Protein AF-A0AAW8TZN3-F1 (afdb_monomer)

Foldseek 3Di:
DPQVLLVLLVVVDPNVVSVVVCVQFLLNVLLSVQLCCLVFQQQDDHPLQQLLLLLLQLVVCVVVPVVDPPDDPVPDPADAQVRSLVSQCVAFLRVLHDCVNQPPPNFVVSCVVDVVPDPDGQWDADPVRRGIHGDQVNQWGDDPPDTHGCSVSSNVSSVVSSVSVVVLLVVVLVVLVVCLVCCVPCVPVLLVVLLVCLALRHNLVSNLLSLQLLVQLLQQPPWDWDDDPPDDIDIDGKGKDADDPDNDDDFDFGIAIPPVRATEGEHADLALVVLVVHCVVVVLAAYEYEYSDPDDQVVSLVSSLVNCVVVDPDPVVSVSSSVSHPYYHYSVNSSVSSVVSVVVVCSSVSSVSSSVSSCVSRVND

Mean predicted aligned error: 7.06 Å

Nearest PDB structures (foldseek):
  1e7m-assembly1_A  TM=4.241E-01  e=2.214E+00  Leuconostoc mesenteroides
  2dpg-assembly1_A-2  TM=4.340E-01  e=5.193E+00  Leuconostoc mesenteroides
  7xhl-assembly2_F  TM=4.603E-01  e=9.969E+00  Zymomonas mobilis
  1e77-assembly1_A  TM=4.168E-01  e=7.378E+00  Leuconostoc mesenteroides

pLDDT: mean 89.67, std 11.08, range [37.59, 98.5]

Radius of gyration: 23.94 Å; Cα contacts (8 Å, |Δi|>4): 476; chains: 1; bounding box: 73×54×66 Å

Organism: NCBI:txid218144

Structure (mmCIF, N/CA/C/O backbone):
data_AF-A0AAW8TZN3-F1
#
_entry.id   AF-A0AAW8TZN3-F1
#
loop_
_atom_site.group_PDB
_atom_site.id
_atom_site.type_symbol
_atom_site.label_atom_id
_atom_site.label_alt_id
_atom_site.label_comp_id
_atom_site.label_asym_id
_atom_site.label_entity_id
_atom_site.label_seq_id
_atom_site.pdbx_PDB_ins_code
_atom_site.Cartn_x
_atom_site.Cartn_y
_atom_site.Cartn_z
_atom_site.occupancy
_atom_site.B_iso_or_equiv
_atom_site.auth_seq_id
_atom_site.auth_comp_id
_atom_site.auth_asym_id
_atom_site.auth_atom_id
_atom_site.pdbx_PDB_model_num
ATOM 1 N N . MET A 1 1 ? 20.720 -5.223 5.262 1.00 40.38 1 MET A N 1
ATOM 2 C CA . MET A 1 1 ? 20.534 -6.154 4.131 1.00 40.38 1 MET A CA 1
ATOM 3 C C . MET A 1 1 ? 21.105 -5.484 2.896 1.00 40.38 1 MET A C 1
ATOM 5 O O . MET A 1 1 ? 20.831 -4.296 2.726 1.00 40.38 1 MET A O 1
ATOM 9 N N . LYS A 1 2 ? 21.928 -6.183 2.100 1.00 51.91 2 LYS A N 1
ATOM 10 C CA . LYS A 1 2 ? 22.309 -5.697 0.765 1.00 51.91 2 LYS A CA 1
ATOM 11 C C . LYS A 1 2 ? 21.029 -5.408 -0.033 1.00 51.91 2 LYS A C 1
ATOM 13 O O . LYS A 1 2 ? 19.952 -5.932 0.265 1.00 51.91 2 LYS A O 1
ATOM 18 N N . ASN A 1 3 ? 21.116 -4.476 -0.973 1.00 75.62 3 ASN A N 1
ATOM 19 C CA . ASN A 1 3 ? 20.016 -4.240 -1.894 1.00 75.62 3 ASN A CA 1
ATOM 20 C C . ASN A 1 3 ? 19.850 -5.509 -2.738 1.00 75.62 3 ASN A C 1
ATOM 22 O O . ASN A 1 3 ? 20.764 -5.825 -3.488 1.00 75.62 3 ASN A O 1
ATOM 26 N N . PHE A 1 4 ? 18.722 -6.217 -2.623 1.00 86.56 4 PHE A N 1
ATOM 27 C CA . PHE A 1 4 ? 18.514 -7.492 -3.322 1.00 86.56 4 PHE A CA 1
ATOM 28 C C . PHE A 1 4 ? 18.639 -7.357 -4.849 1.00 86.56 4 PHE A C 1
ATOM 30 O O . PHE A 1 4 ? 18.906 -8.334 -5.530 1.00 86.56 4 PHE A O 1
ATOM 37 N N . ILE A 1 5 ? 18.469 -6.144 -5.389 1.00 89.38 5 ILE A N 1
ATOM 38 C CA . ILE A 1 5 ? 18.722 -5.851 -6.803 1.00 89.38 5 ILE A CA 1
ATOM 39 C C . ILE A 1 5 ? 20.208 -5.972 -7.140 1.00 89.38 5 ILE A C 1
ATOM 41 O O . ILE A 1 5 ? 20.544 -6.472 -8.204 1.00 89.38 5 ILE A O 1
ATOM 45 N N . ILE A 1 6 ? 21.093 -5.510 -6.254 1.00 88.25 6 ILE A N 1
ATOM 46 C CA . ILE A 1 6 ? 22.539 -5.672 -6.435 1.00 88.25 6 ILE A CA 1
ATOM 47 C C . ILE A 1 6 ? 22.912 -7.145 -6.307 1.00 88.25 6 ILE A C 1
ATOM 49 O O . ILE A 1 6 ? 23.685 -7.611 -7.124 1.00 88.25 6 ILE A O 1
ATOM 53 N N . ASP A 1 7 ? 22.310 -7.878 -5.365 1.00 90.56 7 ASP A N 1
ATOM 54 C CA . ASP A 1 7 ? 22.539 -9.324 -5.251 1.00 90.56 7 ASP A CA 1
ATOM 55 C C . ASP A 1 7 ? 22.132 -10.053 -6.548 1.00 90.56 7 ASP A C 1
ATOM 57 O O . ASP A 1 7 ? 22.922 -10.821 -7.077 1.00 90.56 7 ASP A O 1
ATOM 61 N N . ILE A 1 8 ? 20.965 -9.726 -7.127 1.00 94.44 8 ILE A N 1
ATOM 62 C CA . ILE A 1 8 ? 20.556 -10.253 -8.442 1.00 94.44 8 ILE A CA 1
ATOM 63 C C . ILE A 1 8 ? 21.577 -9.865 -9.519 1.00 94.44 8 ILE A C 1
ATOM 65 O O . ILE A 1 8 ? 21.994 -10.702 -10.304 1.00 94.44 8 ILE A O 1
ATOM 69 N N . LEU A 1 9 ? 22.019 -8.608 -9.587 1.00 94.31 9 LEU A N 1
ATOM 70 C CA . LEU A 1 9 ? 22.996 -8.205 -10.605 1.00 94.31 9 LEU A CA 1
ATOM 71 C C . LEU A 1 9 ? 24.355 -8.906 -10.442 1.00 94.31 9 LEU A C 1
ATOM 73 O O . LEU A 1 9 ? 24.962 -9.248 -11.454 1.00 94.31 9 LEU A O 1
ATOM 77 N N . ASP A 1 10 ? 24.803 -9.131 -9.207 1.00 92.69 10 ASP A N 1
ATOM 78 C CA . ASP A 1 10 ? 26.034 -9.857 -8.875 1.00 92.69 10 ASP A CA 1
ATOM 79 C C . ASP A 1 10 ? 25.931 -11.358 -9.243 1.00 92.69 10 ASP A C 1
ATOM 81 O O . ASP A 1 10 ? 26.953 -11.995 -9.500 1.00 92.69 10 ASP A O 1
ATOM 85 N N . ASP A 1 11 ? 24.718 -11.924 -9.325 1.00 94.19 11 ASP A N 1
ATOM 86 C CA . ASP A 1 11 ? 24.485 -13.300 -9.798 1.00 94.19 11 ASP A CA 1
ATOM 87 C C . ASP A 1 11 ? 24.614 -13.427 -11.331 1.00 94.19 11 ASP A C 1
ATOM 89 O O . ASP A 1 11 ? 24.957 -14.495 -11.847 1.00 94.19 11 ASP A O 1
ATOM 93 N N . HIS A 1 12 ? 24.369 -12.340 -12.075 1.00 93.75 12 HIS A N 1
ATOM 94 C CA . HIS A 1 12 ? 24.442 -12.314 -13.546 1.00 93.75 12 HIS A CA 1
ATOM 95 C C . HIS A 1 12 ? 25.758 -11.745 -14.088 1.00 93.75 12 HIS A C 1
ATOM 97 O O . HIS A 1 12 ? 26.147 -12.052 -15.218 1.00 93.75 12 HIS A O 1
ATOM 103 N N . PHE A 1 13 ? 26.448 -10.908 -13.314 1.00 93.44 13 PHE A N 1
ATOM 104 C CA . PHE A 1 13 ? 27.626 -10.169 -13.758 1.00 93.44 13 PHE A CA 1
ATOM 105 C C . PHE A 1 13 ? 28.720 -10.126 -12.691 1.00 93.44 13 PHE A C 1
ATOM 107 O O . PHE A 1 13 ? 28.470 -10.265 -11.500 1.00 93.44 13 PHE A O 1
ATOM 114 N N . THR A 1 14 ? 29.959 -9.853 -13.107 1.00 92.38 14 THR A N 1
ATOM 115 C CA . THR A 1 14 ? 31.010 -9.484 -12.149 1.00 92.38 14 THR A CA 1
ATOM 116 C C . THR A 1 14 ? 30.654 -8.171 -11.451 1.00 92.38 14 THR A C 1
ATOM 118 O O . THR A 1 14 ? 29.986 -7.323 -12.041 1.00 92.38 14 THR A O 1
ATOM 121 N N . GLU A 1 15 ? 31.146 -7.962 -10.227 1.00 90.00 15 GLU A N 1
ATOM 122 C CA . GLU A 1 15 ? 30.803 -6.794 -9.395 1.00 90.00 15 GLU A CA 1
ATOM 123 C C . GLU A 1 15 ? 30.967 -5.446 -10.136 1.00 90.00 15 GLU A C 1
ATOM 125 O O . GLU A 1 15 ? 30.139 -4.541 -10.006 1.00 90.00 15 GLU A O 1
ATOM 130 N N . ASP A 1 16 ? 32.010 -5.305 -10.960 1.00 90.50 16 ASP A N 1
ATOM 131 C CA . ASP A 1 16 ? 32.245 -4.086 -11.742 1.00 90.50 16 ASP A CA 1
ATOM 132 C C . ASP A 1 16 ? 31.227 -3.901 -12.876 1.00 90.50 16 ASP A C 1
ATOM 134 O O . ASP A 1 16 ? 30.753 -2.786 -13.103 1.00 90.50 16 ASP A O 1
ATOM 138 N N . ILE A 1 17 ? 30.853 -4.980 -13.570 1.00 91.81 17 ILE A N 1
ATOM 139 C CA . ILE A 1 17 ? 29.843 -4.936 -14.635 1.00 91.81 17 ILE A CA 1
ATOM 140 C C . ILE A 1 17 ? 28.454 -4.719 -14.028 1.00 91.81 17 ILE A C 1
ATOM 142 O O . ILE A 1 17 ? 27.704 -3.884 -14.528 1.00 91.81 17 ILE A O 1
ATOM 146 N N . ALA A 1 18 ? 28.129 -5.385 -12.917 1.00 93.38 18 ALA A N 1
ATOM 147 C CA . ALA A 1 18 ? 26.882 -5.201 -12.176 1.00 93.38 18 ALA A CA 1
ATOM 148 C C . ALA A 1 18 ? 26.666 -3.726 -11.797 1.00 93.38 18 ALA A C 1
ATOM 150 O O . ALA A 1 18 ? 25.598 -3.157 -12.050 1.00 93.38 18 ALA A O 1
ATOM 151 N N . LYS A 1 19 ? 27.710 -3.067 -11.267 1.00 92.19 19 LYS A N 1
ATOM 152 C CA . LYS A 1 19 ? 27.690 -1.625 -10.974 1.00 92.19 19 LYS A CA 1
ATOM 153 C C . LYS A 1 19 ? 27.426 -0.794 -12.225 1.00 92.19 19 LYS A C 1
ATOM 155 O O . LYS A 1 19 ? 26.551 0.068 -12.180 1.00 92.19 19 LYS A O 1
ATOM 160 N N . GLN A 1 20 ? 28.134 -1.058 -13.325 1.00 93.75 20 GLN A N 1
ATOM 161 C CA . GLN A 1 20 ? 27.956 -0.316 -14.577 1.00 93.75 20 GLN A CA 1
ATOM 162 C C . GLN A 1 20 ? 26.536 -0.475 -15.137 1.00 93.75 20 GLN A C 1
ATOM 164 O O . GLN A 1 20 ? 25.883 0.527 -15.434 1.00 93.75 20 GLN A O 1
ATOM 169 N N . VAL A 1 21 ? 26.020 -1.707 -15.197 1.00 94.62 21 VAL A N 1
ATOM 170 C CA . VAL A 1 21 ? 24.650 -2.017 -15.636 1.00 94.62 21 VAL A CA 1
ATOM 171 C C . VAL A 1 21 ? 23.624 -1.253 -14.800 1.00 94.62 21 VAL A C 1
ATOM 173 O O . VAL A 1 21 ? 22.734 -0.603 -15.352 1.00 94.62 21 VAL A O 1
ATOM 176 N N . TYR A 1 22 ? 23.766 -1.261 -13.471 1.00 95.06 22 TYR A N 1
ATOM 177 C CA . TYR A 1 22 ? 22.875 -0.513 -12.585 1.00 95.06 22 TYR A CA 1
ATOM 178 C C . TYR A 1 22 ? 22.938 1.003 -12.832 1.00 95.06 22 TYR A C 1
ATOM 180 O O . TYR A 1 22 ? 21.902 1.664 -12.959 1.00 95.06 22 TYR A O 1
ATOM 188 N N . THR A 1 23 ? 24.144 1.574 -12.918 1.00 93.38 23 THR A N 1
ATOM 189 C CA . THR A 1 23 ? 24.322 3.024 -13.094 1.00 93.38 23 THR A CA 1
ATOM 190 C C . THR A 1 23 ? 23.840 3.525 -14.450 1.00 93.38 23 THR A C 1
ATOM 192 O O . THR A 1 23 ? 23.312 4.634 -14.526 1.00 93.38 23 THR A O 1
ATOM 195 N N . SER A 1 24 ? 23.959 2.703 -15.493 1.00 93.88 24 SER A N 1
ATOM 196 C CA . SER A 1 24 ? 23.525 3.037 -16.851 1.00 93.88 24 SER A CA 1
ATOM 197 C C . SER A 1 24 ? 22.024 2.805 -17.075 1.00 93.88 24 SER A C 1
ATOM 199 O O . SER A 1 24 ? 21.464 3.314 -18.042 1.00 93.88 24 SER A O 1
ATOM 201 N N . SER A 1 25 ? 21.336 2.076 -16.183 1.00 95.94 25 SER A N 1
ATOM 202 C CA . SER A 1 25 ? 19.906 1.779 -16.321 1.00 95.94 25 SER A CA 1
ATOM 203 C C . SER A 1 25 ? 19.003 2.662 -15.463 1.00 95.94 25 SER A C 1
ATOM 205 O O . SER A 1 25 ? 18.839 2.443 -14.257 1.00 95.94 25 SER A O 1
ATOM 207 N N . TYR A 1 26 ? 18.273 3.584 -16.093 1.00 96.75 26 TYR A N 1
ATOM 208 C CA . TYR A 1 26 ? 17.197 4.301 -15.398 1.00 96.75 26 TYR A CA 1
ATOM 209 C C . TYR A 1 26 ? 16.017 3.392 -15.034 1.00 96.75 26 TYR A C 1
ATOM 211 O O . TYR A 1 26 ? 15.334 3.649 -14.042 1.00 96.75 26 TYR A O 1
ATOM 219 N N . LEU A 1 27 ? 15.786 2.304 -15.780 1.00 97.38 27 LEU A N 1
ATOM 220 C CA . LEU A 1 27 ? 14.732 1.342 -15.458 1.00 97.38 27 LEU A CA 1
ATOM 221 C C . LEU A 1 27 ? 15.067 0.539 -14.194 1.00 97.38 27 LEU A C 1
ATOM 223 O O . LEU A 1 27 ? 14.219 0.455 -13.307 1.00 97.38 27 LEU A O 1
ATOM 227 N N . LEU A 1 28 ? 16.299 0.034 -14.040 1.00 96.56 28 LEU A N 1
ATOM 228 C CA . LEU A 1 28 ? 16.717 -0.648 -12.803 1.00 96.56 28 LEU A CA 1
ATOM 229 C C . LEU A 1 28 ? 16.709 0.307 -11.605 1.00 96.56 28 LEU A C 1
ATOM 231 O O . LEU A 1 28 ? 16.228 -0.056 -10.534 1.00 96.56 28 LEU A O 1
ATOM 235 N N . GLN A 1 29 ? 17.148 1.555 -11.786 1.00 95.50 29 GLN A N 1
ATOM 236 C CA . GLN A 1 29 ? 17.058 2.573 -10.733 1.00 95.50 29 GLN A CA 1
ATOM 237 C C . GLN A 1 29 ? 15.603 2.923 -10.380 1.00 95.50 29 GLN A C 1
ATOM 239 O O . GLN A 1 29 ? 15.296 3.232 -9.224 1.00 95.50 29 GLN A O 1
ATOM 244 N N . TYR A 1 30 ? 14.686 2.890 -11.352 1.00 95.62 30 TYR A N 1
ATOM 245 C CA . TYR A 1 30 ? 13.256 3.041 -11.091 1.00 95.62 30 TYR A CA 1
ATOM 246 C C . TYR A 1 30 ? 12.722 1.862 -10.279 1.00 95.62 30 TYR A C 1
ATOM 248 O O . TYR A 1 30 ? 12.076 2.089 -9.254 1.00 95.62 30 TYR A O 1
ATOM 256 N N . LEU A 1 31 ? 13.033 0.624 -10.682 1.00 94.81 31 LEU A N 1
ATOM 257 C CA . LEU A 1 31 ? 12.654 -0.579 -9.942 1.00 94.81 31 LEU A CA 1
ATOM 258 C C . LEU A 1 31 ? 13.196 -0.531 -8.507 1.00 94.81 31 LEU A C 1
ATOM 260 O O . LEU A 1 31 ? 12.411 -0.716 -7.583 1.00 94.81 31 LEU A O 1
ATOM 264 N N . ASP A 1 32 ? 14.454 -0.131 -8.289 1.00 92.25 32 ASP A N 1
ATOM 265 C CA . ASP A 1 32 ? 15.013 0.097 -6.945 1.00 92.25 32 ASP A CA 1
ATOM 266 C C . ASP A 1 32 ? 14.170 1.077 -6.121 1.00 92.25 32 ASP A C 1
ATOM 268 O O . ASP A 1 32 ? 13.777 0.787 -4.991 1.00 92.25 32 ASP A O 1
ATOM 272 N N . LYS A 1 33 ? 13.794 2.229 -6.692 1.00 89.75 33 LYS A N 1
ATOM 273 C CA . LYS A 1 33 ? 12.898 3.188 -6.017 1.00 89.75 33 LYS A CA 1
ATOM 274 C C . LYS A 1 33 ? 11.531 2.580 -5.689 1.00 89.75 33 LYS A C 1
ATOM 276 O O . LYS A 1 33 ? 10.948 2.949 -4.665 1.00 89.75 33 LYS A O 1
ATOM 281 N N . LYS A 1 34 ? 11.014 1.682 -6.529 1.00 89.19 34 LYS A N 1
ATOM 282 C CA . LYS A 1 34 ? 9.707 1.025 -6.369 1.00 89.19 34 LYS A CA 1
ATOM 283 C C . LYS A 1 34 ? 9.726 -0.135 -5.368 1.00 89.19 34 LYS A C 1
ATOM 285 O O . LYS A 1 34 ? 8.705 -0.380 -4.721 1.00 89.19 34 LYS A O 1
ATOM 290 N N . THR A 1 35 ? 10.867 -0.796 -5.185 1.00 87.94 35 THR A N 1
ATOM 291 C CA . THR A 1 35 ? 11.021 -1.985 -4.332 1.00 87.94 35 THR A CA 1
ATOM 292 C C . THR A 1 35 ? 11.575 -1.676 -2.939 1.00 87.94 35 THR A C 1
ATOM 294 O O . THR A 1 35 ? 11.643 -2.568 -2.093 1.00 87.94 35 THR A O 1
ATOM 297 N N . LYS A 1 36 ? 11.859 -0.401 -2.617 1.00 80.19 36 LYS A N 1
ATOM 298 C CA . LYS A 1 36 ? 12.358 0.025 -1.286 1.00 80.19 36 LYS A CA 1
ATOM 299 C C . LYS A 1 36 ? 11.521 -0.449 -0.097 1.00 80.19 36 LYS A C 1
ATOM 301 O O . LYS A 1 36 ? 12.029 -0.472 1.019 1.00 80.19 36 LYS A O 1
ATOM 306 N N . SER A 1 37 ? 10.259 -0.818 -0.310 1.00 69.69 37 SER A N 1
ATOM 307 C CA . SER A 1 37 ? 9.391 -1.386 0.728 1.00 69.69 37 SER A CA 1
ATOM 308 C C . SER A 1 37 ? 9.795 -2.778 1.225 1.00 69.69 37 SER A C 1
ATOM 310 O O . SER A 1 37 ? 9.199 -3.237 2.194 1.00 69.69 37 SER A O 1
ATOM 312 N N . VAL A 1 38 ? 10.772 -3.444 0.601 1.00 66.75 38 VAL A N 1
ATOM 313 C CA . VAL A 1 38 ? 11.366 -4.694 1.116 1.00 66.75 38 VAL A CA 1
ATOM 314 C C . VAL A 1 38 ? 12.252 -4.425 2.329 1.00 66.75 38 VAL A C 1
ATOM 316 O O . VAL A 1 38 ? 12.123 -5.093 3.345 1.00 66.75 38 VAL A O 1
ATOM 319 N N . ASN A 1 39 ? 13.135 -3.428 2.221 1.00 55.06 39 ASN A N 1
ATOM 320 C CA . ASN A 1 39 ? 14.196 -3.163 3.199 1.00 55.06 39 ASN A CA 1
ATOM 321 C C . ASN A 1 39 ? 13.894 -1.986 4.135 1.00 55.06 39 ASN A C 1
ATOM 323 O O . ASN A 1 39 ? 14.649 -1.722 5.071 1.00 55.06 39 ASN A O 1
ATOM 327 N N . ARG A 1 40 ? 12.836 -1.219 3.862 1.00 51.94 40 ARG A N 1
ATOM 328 C CA . ARG A 1 40 ? 12.392 -0.147 4.753 1.00 51.94 40 ARG A CA 1
ATOM 329 C C . ARG A 1 40 ? 11.506 -0.717 5.845 1.00 51.94 40 ARG A C 1
ATOM 331 O O . ARG A 1 40 ? 10.804 -1.702 5.630 1.00 51.94 40 ARG A O 1
ATOM 338 N N . SER A 1 41 ? 11.483 -0.009 6.977 1.00 42.94 41 SER A N 1
ATOM 339 C CA . SER A 1 41 ? 10.344 -0.062 7.881 1.00 42.94 41 SER A CA 1
ATOM 340 C C . SER A 1 41 ? 9.081 -0.048 7.037 1.00 42.94 41 SER A C 1
ATOM 342 O O . SER A 1 41 ? 8.976 0.691 6.056 1.00 42.94 41 SER A O 1
ATOM 344 N N . SER A 1 42 ? 8.148 -0.908 7.376 1.00 39.62 42 SER A N 1
ATOM 345 C CA . SER A 1 42 ? 6.840 -1.052 6.759 1.00 39.62 42 SER A CA 1
ATOM 346 C C . SER A 1 42 ? 6.032 0.162 6.294 1.00 39.62 42 SER A C 1
ATOM 348 O O . SER A 1 42 ? 4.949 -0.018 5.745 1.00 39.62 42 SER A O 1
ATOM 350 N N . LYS A 1 43 ? 6.493 1.379 6.582 1.00 37.59 43 LYS A N 1
ATOM 351 C CA . LYS A 1 43 ? 5.935 2.661 6.160 1.00 37.59 43 LYS A CA 1
ATOM 352 C C . LYS A 1 43 ? 5.842 2.837 4.642 1.00 37.59 43 LYS A C 1
ATOM 354 O O . LYS A 1 43 ? 5.330 3.844 4.164 1.00 37.59 43 LYS A O 1
ATOM 359 N N . ALA A 1 44 ? 6.440 1.930 3.871 1.00 49.25 44 ALA A N 1
ATOM 360 C CA . ALA A 1 44 ? 6.459 1.981 2.421 1.00 49.25 44 ALA A CA 1
ATOM 361 C C . ALA A 1 44 ? 5.451 0.979 1.842 1.00 49.25 44 ALA A C 1
ATOM 363 O O . ALA A 1 44 ? 5.695 -0.227 1.825 1.00 49.25 44 ALA A O 1
ATOM 364 N N . ARG A 1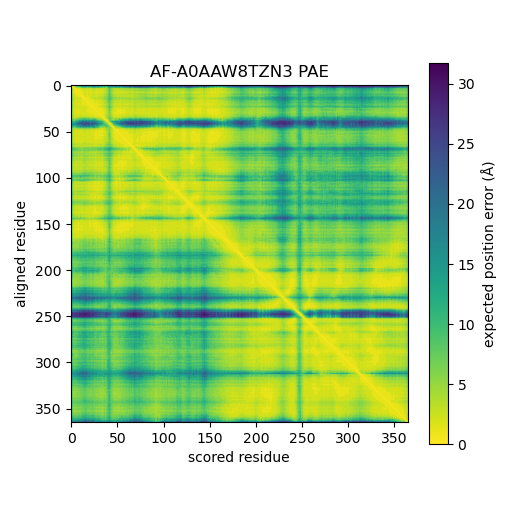 45 ? 4.333 1.491 1.316 1.00 59.34 45 ARG A N 1
ATOM 365 C CA . ARG A 1 45 ? 3.360 0.706 0.544 1.00 59.34 45 ARG A CA 1
ATOM 366 C C . ARG A 1 45 ? 4.026 0.066 -0.677 1.00 59.34 45 ARG A C 1
ATOM 368 O O . ARG A 1 45 ? 4.810 0.714 -1.375 1.00 59.34 45 ARG A O 1
ATOM 375 N N . GLY A 1 46 ? 3.689 -1.191 -0.959 1.00 69.81 46 GLY A N 1
ATOM 376 C CA . GLY A 1 46 ? 4.176 -1.863 -2.159 1.00 69.81 46 GLY A CA 1
ATOM 377 C C . GLY A 1 46 ? 3.657 -1.207 -3.436 1.00 69.81 46 GLY A C 1
ATOM 378 O O . GLY A 1 46 ? 2.470 -0.899 -3.550 1.00 69.81 46 GLY A O 1
ATOM 379 N N . SER A 1 47 ? 4.544 -0.974 -4.406 1.00 82.12 47 SER A N 1
ATOM 380 C CA . SER A 1 47 ? 4.207 -0.294 -5.664 1.00 82.12 47 SER A CA 1
ATOM 381 C C . SER A 1 47 ? 3.765 -1.280 -6.753 1.00 82.12 47 SER A C 1
ATOM 383 O O . SER A 1 47 ? 4.156 -1.156 -7.912 1.00 82.12 47 SER A O 1
ATOM 385 N N . TYR A 1 48 ? 2.932 -2.258 -6.376 1.00 87.19 48 TYR A N 1
ATOM 386 C CA . TYR A 1 48 ? 2.528 -3.377 -7.237 1.00 87.19 48 TYR A CA 1
ATOM 387 C C . TYR A 1 48 ? 1.943 -2.920 -8.575 1.00 87.19 48 TYR A C 1
ATOM 389 O O . TYR A 1 48 ? 2.244 -3.510 -9.599 1.00 87.19 48 TYR A O 1
ATOM 397 N N . ALA A 1 49 ? 1.167 -1.830 -8.599 1.00 88.88 49 ALA A N 1
ATOM 398 C CA . ALA A 1 49 ? 0.560 -1.340 -9.837 1.00 88.88 49 ALA A CA 1
ATOM 399 C C . ALA A 1 49 ? 1.601 -0.978 -10.911 1.00 88.88 49 ALA A C 1
ATOM 401 O O . ALA A 1 49 ? 1.467 -1.409 -12.053 1.00 88.88 49 ALA A O 1
ATOM 402 N N . ASN A 1 50 ? 2.646 -0.225 -10.551 1.00 93.75 50 ASN A N 1
ATOM 403 C CA . ASN A 1 50 ? 3.684 0.185 -11.502 1.00 93.75 50 ASN A CA 1
ATOM 404 C C . ASN A 1 50 ? 4.654 -0.965 -11.798 1.00 93.75 50 ASN A C 1
ATOM 406 O O . ASN A 1 50 ? 5.004 -1.171 -12.957 1.00 93.75 50 ASN A O 1
ATOM 410 N N . LEU A 1 51 ? 5.031 -1.741 -10.773 1.00 95.12 51 LEU A N 1
ATOM 411 C CA . LEU A 1 51 ? 5.885 -2.921 -10.938 1.00 95.12 51 LEU A CA 1
ATOM 412 C C . LEU A 1 51 ? 5.247 -3.937 -11.889 1.00 95.12 51 LEU A C 1
ATOM 414 O O . LEU A 1 51 ? 5.898 -4.380 -12.827 1.00 95.12 51 LEU A O 1
ATOM 418 N N . TYR A 1 52 ? 3.961 -4.249 -11.707 1.00 96.31 52 TYR A N 1
ATOM 419 C CA . TYR A 1 52 ? 3.262 -5.212 -12.552 1.00 96.31 52 TYR A CA 1
ATOM 420 C C . TYR A 1 52 ? 3.005 -4.686 -13.950 1.00 96.31 52 TYR A C 1
ATOM 422 O O . TYR A 1 52 ? 3.124 -5.463 -14.884 1.00 96.31 52 TYR A O 1
ATOM 430 N N . ALA A 1 53 ? 2.725 -3.390 -14.123 1.00 96.44 53 ALA A N 1
ATOM 431 C CA . ALA A 1 53 ? 2.600 -2.798 -15.454 1.00 96.44 53 ALA A CA 1
ATOM 432 C C . ALA A 1 53 ? 3.882 -2.966 -16.289 1.00 96.44 53 ALA A C 1
ATOM 434 O O . ALA A 1 53 ? 3.790 -3.292 -17.468 1.00 96.44 53 ALA A O 1
ATOM 435 N N . ILE A 1 54 ? 5.059 -2.790 -15.677 1.00 97.94 54 ILE A N 1
ATOM 436 C CA . ILE A 1 54 ? 6.351 -3.057 -16.325 1.00 97.94 54 ILE A CA 1
ATOM 437 C C . ILE A 1 54 ? 6.535 -4.564 -16.538 1.00 97.94 54 ILE A C 1
ATOM 439 O O . ILE A 1 54 ? 6.778 -4.991 -17.663 1.00 97.94 54 ILE A O 1
ATOM 443 N N . TYR A 1 55 ? 6.357 -5.360 -15.480 1.00 98.12 55 TYR A N 1
ATOM 444 C CA . TYR A 1 55 ? 6.548 -6.811 -15.504 1.00 98.12 55 TYR A CA 1
ATOM 445 C C . TYR A 1 55 ? 5.737 -7.492 -16.602 1.00 98.12 55 TYR A C 1
ATOM 447 O O . TYR A 1 55 ? 6.306 -8.245 -17.373 1.00 98.12 55 TYR A O 1
ATOM 455 N N . VAL A 1 56 ? 4.433 -7.219 -16.738 1.00 98.00 56 VAL A N 1
ATOM 456 C CA . VAL A 1 56 ? 3.619 -7.923 -17.747 1.00 98.00 56 VAL A CA 1
ATOM 457 C C . VAL A 1 56 ? 3.990 -7.557 -19.182 1.00 98.00 56 VAL A C 1
ATOM 459 O O . VAL A 1 56 ? 3.860 -8.395 -20.068 1.00 98.00 56 VAL A O 1
ATOM 462 N N . LEU A 1 57 ? 4.475 -6.335 -19.424 1.00 98.38 57 LEU A N 1
ATOM 463 C CA . LEU A 1 57 ? 4.939 -5.928 -20.752 1.00 98.38 57 LEU A CA 1
ATOM 464 C C . LEU A 1 57 ? 6.308 -6.535 -21.076 1.00 98.38 57 LEU A C 1
ATOM 466 O O . LEU A 1 57 ? 6.543 -6.923 -22.216 1.00 98.38 57 LEU A O 1
ATOM 470 N N . ILE A 1 58 ? 7.190 -6.663 -20.081 1.00 98.50 58 ILE A N 1
ATOM 471 C CA . ILE A 1 58 ? 8.466 -7.376 -20.224 1.00 98.50 58 ILE A CA 1
ATOM 472 C C . ILE A 1 58 ? 8.233 -8.887 -20.368 1.00 98.50 58 ILE A C 1
ATOM 474 O O . ILE A 1 58 ? 8.860 -9.532 -21.201 1.00 98.50 58 ILE A O 1
ATOM 478 N N . GLU A 1 59 ? 7.309 -9.460 -19.597 1.00 98.31 59 GLU A N 1
ATOM 479 C CA . GLU A 1 59 ? 6.898 -10.861 -19.697 1.00 98.31 59 GLU A CA 1
ATOM 480 C C . GLU A 1 59 ? 6.389 -11.175 -21.110 1.00 98.31 59 GLU A C 1
ATOM 482 O O . GLU A 1 59 ? 6.797 -12.177 -21.697 1.00 98.31 59 GLU A O 1
ATOM 487 N N . ASP A 1 60 ? 5.548 -10.311 -21.682 1.00 98.19 60 ASP A N 1
ATOM 488 C CA . ASP A 1 60 ? 5.097 -10.434 -23.069 1.00 98.19 60 ASP A CA 1
ATOM 489 C C . ASP A 1 60 ? 6.257 -10.285 -24.067 1.00 98.19 60 ASP A C 1
ATOM 491 O O . ASP A 1 60 ? 6.421 -11.137 -24.939 1.00 98.19 60 ASP A O 1
ATOM 495 N N . TYR A 1 61 ? 7.126 -9.284 -23.883 1.00 98.12 61 TYR A N 1
ATOM 496 C CA . TYR A 1 61 ? 8.320 -9.081 -24.711 1.00 98.12 61 TYR A CA 1
ATOM 497 C C . TYR A 1 61 ? 9.208 -10.340 -24.776 1.00 98.12 61 TYR A C 1
ATOM 499 O O . TYR A 1 61 ? 9.593 -10.794 -25.854 1.00 98.12 61 TYR A O 1
ATOM 507 N N . ILE A 1 62 ? 9.480 -10.958 -23.623 1.00 97.69 62 ILE A N 1
ATOM 508 C CA . ILE A 1 62 ? 10.279 -12.185 -23.530 1.00 97.69 62 ILE A CA 1
ATOM 509 C C . ILE A 1 62 ? 9.542 -13.364 -24.181 1.00 97.69 62 ILE A C 1
ATOM 511 O O . ILE A 1 62 ? 10.132 -14.079 -24.990 1.00 97.69 62 ILE A O 1
ATOM 515 N N . LYS A 1 63 ? 8.247 -13.558 -23.882 1.00 96.94 63 LYS A N 1
ATOM 516 C CA . LYS A 1 63 ? 7.437 -14.668 -24.427 1.00 96.94 63 LYS A CA 1
ATOM 517 C C . LYS A 1 63 ? 7.318 -14.637 -25.950 1.00 96.94 63 LYS A C 1
ATOM 519 O O . LYS A 1 63 ? 7.147 -15.686 -26.566 1.00 96.94 63 LYS A O 1
ATOM 524 N N . LYS A 1 64 ? 7.392 -13.453 -26.557 1.00 96.12 64 LYS A N 1
ATOM 525 C CA . LYS A 1 64 ? 7.369 -13.266 -28.013 1.00 96.12 64 LYS A CA 1
ATOM 526 C C . LYS A 1 64 ? 8.739 -13.436 -28.680 1.00 96.12 64 LYS A C 1
ATOM 528 O O . LYS A 1 64 ? 8.807 -13.381 -29.902 1.00 96.12 64 LYS A O 1
ATOM 533 N N . GLY A 1 65 ? 9.798 -13.692 -27.909 1.00 95.56 65 GLY A N 1
ATOM 534 C CA . GLY A 1 65 ? 11.124 -14.026 -28.432 1.00 95.56 65 GLY A CA 1
ATOM 535 C C . GLY A 1 65 ? 12.039 -12.830 -28.695 1.00 95.56 65 GLY A C 1
ATOM 536 O O . GLY A 1 65 ? 13.108 -13.010 -29.265 1.00 95.56 65 GLY A O 1
ATOM 537 N N . PHE A 1 66 ? 11.690 -11.621 -28.242 1.00 95.94 66 PHE A N 1
ATOM 538 C CA . PHE A 1 66 ? 12.466 -10.408 -28.543 1.00 95.94 66 PHE A CA 1
ATOM 539 C C . PHE A 1 66 ? 13.808 -10.294 -27.791 1.00 95.94 66 PHE A C 1
ATOM 541 O O . PHE A 1 66 ? 14.544 -9.327 -27.969 1.00 95.94 66 PHE A O 1
ATOM 548 N N . LEU A 1 67 ? 14.177 -11.291 -26.977 1.00 93.94 67 LEU A N 1
ATOM 549 C CA . LEU A 1 67 ? 15.558 -11.433 -26.497 1.00 93.94 67 LEU A CA 1
ATOM 550 C C . LEU A 1 67 ? 16.525 -11.792 -27.636 1.00 93.94 67 LEU A C 1
ATOM 552 O O . LEU A 1 67 ? 17.714 -11.478 -27.554 1.00 93.94 67 LEU A O 1
ATOM 556 N N . ASP A 1 68 ? 16.023 -12.443 -28.687 1.00 88.50 68 ASP A N 1
ATOM 557 C CA . ASP A 1 68 ? 16.797 -12.757 -29.879 1.00 88.50 68 ASP A CA 1
ATOM 558 C C . ASP A 1 68 ? 16.997 -11.496 -30.731 1.00 88.50 68 ASP A C 1
ATOM 560 O O . ASP A 1 68 ? 16.040 -10.853 -31.165 1.00 88.50 68 ASP A O 1
ATOM 564 N N . LYS A 1 69 ? 18.262 -11.174 -31.025 1.00 80.19 69 LYS A N 1
ATOM 565 C CA . LYS A 1 69 ? 18.659 -10.025 -31.854 1.00 80.19 69 LYS A CA 1
ATOM 566 C C . LYS A 1 69 ? 18.134 -10.099 -33.293 1.00 80.19 69 LYS A C 1
ATOM 568 O O . LYS A 1 69 ? 18.163 -9.088 -33.986 1.00 80.19 69 LYS A O 1
ATOM 573 N N . THR A 1 70 ? 17.694 -11.269 -33.750 1.00 85.62 70 THR A N 1
ATOM 574 C CA . THR A 1 70 ? 17.124 -11.469 -35.089 1.00 85.62 70 THR A CA 1
ATOM 575 C C . THR A 1 70 ? 15.635 -11.133 -35.173 1.00 85.62 70 THR A C 1
ATOM 577 O O . THR A 1 70 ? 15.112 -10.978 -36.277 1.00 85.62 70 THR A O 1
ATOM 580 N N . THR A 1 71 ? 14.950 -10.987 -34.034 1.00 89.69 71 THR A N 1
ATOM 581 C CA . THR A 1 71 ? 13.516 -10.683 -34.001 1.00 89.69 71 THR A CA 1
ATOM 582 C C . THR A 1 71 ? 13.299 -9.174 -33.900 1.00 89.69 71 THR A C 1
ATOM 584 O O . THR A 1 71 ? 13.716 -8.536 -32.935 1.00 89.69 71 THR A O 1
ATOM 587 N N . ASP A 1 72 ? 12.617 -8.592 -34.887 1.00 90.88 72 ASP A N 1
ATOM 588 C CA . ASP A 1 72 ? 12.366 -7.150 -34.938 1.00 90.88 72 ASP A CA 1
ATOM 589 C C . ASP A 1 72 ? 11.138 -6.749 -34.105 1.00 90.88 72 ASP A C 1
ATOM 591 O O . ASP A 1 72 ? 9.988 -6.890 -34.536 1.00 90.88 72 ASP A O 1
ATOM 595 N N . TYR A 1 73 ? 11.390 -6.199 -32.915 1.00 95.00 73 TYR A N 1
ATOM 596 C CA . TYR A 1 73 ? 10.351 -5.709 -32.009 1.00 95.00 73 TYR A CA 1
ATOM 597 C C . TYR A 1 73 ? 9.512 -4.565 -32.599 1.00 95.00 73 TYR A C 1
ATOM 599 O O . TYR A 1 73 ? 8.348 -4.413 -32.227 1.00 95.00 73 TYR A O 1
ATOM 607 N N . SER A 1 74 ? 10.043 -3.792 -33.554 1.00 92.19 74 SER A N 1
ATOM 608 C CA . SER A 1 74 ? 9.305 -2.681 -34.171 1.00 92.19 74 SER A CA 1
ATOM 609 C C . SER A 1 74 ? 8.102 -3.143 -35.002 1.00 92.19 74 SER A C 1
ATOM 611 O O . SER A 1 74 ? 7.169 -2.371 -35.224 1.00 92.19 74 SER A O 1
ATOM 613 N N . THR A 1 75 ? 8.086 -4.419 -35.403 1.00 92.88 75 THR A N 1
ATOM 614 C CA . THR A 1 75 ? 6.975 -5.045 -36.136 1.00 92.88 75 THR A CA 1
ATOM 615 C C . THR A 1 75 ? 5.882 -5.606 -35.225 1.00 92.88 75 THR A C 1
ATOM 617 O O . THR A 1 75 ? 4.849 -6.063 -35.713 1.00 92.88 75 THR A O 1
ATOM 620 N N . TYR A 1 76 ? 6.081 -5.587 -33.903 1.00 95.94 76 TYR A N 1
ATOM 621 C CA . TYR A 1 76 ? 5.117 -6.141 -32.964 1.00 95.94 76 TYR A CA 1
ATOM 622 C C . TYR A 1 76 ? 3.870 -5.264 -32.840 1.00 95.94 76 TYR A C 1
ATOM 624 O O . TYR A 1 76 ? 3.952 -4.095 -32.464 1.00 95.94 76 TYR A O 1
ATOM 632 N N . ASP A 1 77 ? 2.695 -5.871 -33.028 1.00 94.94 77 ASP A N 1
ATOM 633 C CA . ASP A 1 77 ? 1.408 -5.189 -32.876 1.00 94.94 77 ASP A CA 1
ATOM 634 C C . ASP A 1 77 ? 1.174 -4.619 -31.473 1.00 94.94 77 ASP A C 1
ATOM 636 O O . ASP A 1 77 ? 0.368 -3.704 -31.337 1.00 94.94 77 ASP A O 1
ATOM 640 N N . GLY A 1 78 ? 1.841 -5.130 -30.435 1.00 96.00 78 GLY A N 1
ATOM 641 C CA . GLY A 1 78 ? 1.675 -4.691 -29.047 1.00 96.00 78 GLY A CA 1
ATOM 642 C C . GLY A 1 78 ? 0.651 -5.508 -28.263 1.00 96.00 78 GLY A C 1
ATOM 643 O O . GLY A 1 78 ? -0.328 -6.023 -28.818 1.00 96.00 78 GLY A O 1
ATOM 644 N N . LEU A 1 79 ? 0.844 -5.573 -26.945 1.00 97.12 79 LEU A N 1
ATOM 645 C CA . LEU A 1 79 ? -0.023 -6.304 -26.023 1.00 97.12 79 LEU A CA 1
ATOM 646 C C . LEU A 1 79 ? -1.373 -5.598 -25.871 1.00 97.12 79 LEU A C 1
ATOM 648 O O . LEU A 1 79 ? -1.438 -4.384 -25.651 1.00 97.12 79 LEU A O 1
ATOM 652 N N . ILE A 1 80 ? -2.468 -6.355 -25.950 1.00 96.50 80 ILE A N 1
ATOM 653 C CA . ILE A 1 80 ? -3.818 -5.810 -25.793 1.00 96.50 80 ILE A CA 1
ATOM 654 C C . ILE A 1 80 ? -4.060 -5.442 -24.325 1.00 96.50 80 ILE A C 1
ATOM 656 O O . ILE A 1 80 ? -3.814 -6.229 -23.411 1.00 96.50 80 ILE A O 1
ATOM 660 N N . PHE A 1 81 ? -4.633 -4.258 -24.092 1.00 93.25 81 PHE A N 1
ATOM 661 C CA . PHE A 1 81 ? -4.951 -3.736 -22.760 1.00 93.25 81 PHE A CA 1
ATOM 662 C C . PHE A 1 81 ? -5.629 -4.741 -21.817 1.00 93.25 81 PHE A C 1
ATOM 664 O O . PHE A 1 81 ? -5.258 -4.861 -20.650 1.00 93.25 81 PHE A O 1
ATOM 671 N N . THR A 1 82 ? -6.665 -5.430 -22.300 1.00 93.69 82 THR A N 1
ATOM 672 C CA . THR A 1 82 ? -7.459 -6.361 -21.490 1.00 93.69 82 THR A CA 1
ATOM 673 C C . THR A 1 82 ? -6.649 -7.577 -21.065 1.00 93.69 82 THR A C 1
ATOM 675 O O . THR A 1 82 ? -6.848 -8.075 -19.962 1.00 93.69 82 THR A O 1
ATOM 678 N N . GLU A 1 83 ? -5.715 -8.025 -21.903 1.00 96.19 83 GLU A N 1
ATOM 679 C CA . GLU A 1 83 ? -4.808 -9.129 -21.592 1.00 96.19 83 GLU A CA 1
ATOM 680 C C . GLU A 1 83 ? -3.762 -8.694 -20.567 1.00 96.19 83 GLU A C 1
ATOM 682 O O . GLU A 1 83 ? -3.587 -9.380 -19.560 1.00 96.19 83 GLU A O 1
ATOM 687 N N . ALA A 1 84 ? -3.165 -7.511 -20.753 1.00 95.31 84 ALA A N 1
ATOM 688 C CA . ALA A 1 84 ? -2.240 -6.919 -19.789 1.00 95.31 84 ALA A CA 1
ATOM 689 C C . ALA A 1 84 ? -2.895 -6.761 -18.407 1.00 95.31 84 ALA A C 1
ATOM 691 O O . ALA A 1 84 ? -2.361 -7.216 -17.398 1.00 95.31 84 ALA A O 1
ATOM 692 N N . LEU A 1 85 ? -4.091 -6.162 -18.349 1.00 94.25 85 LEU A N 1
ATOM 693 C CA . LEU A 1 85 ? -4.808 -5.948 -17.091 1.00 94.25 85 LEU A CA 1
ATOM 694 C C . LEU A 1 85 ? -5.239 -7.266 -16.436 1.00 94.25 85 LEU A C 1
ATOM 696 O O . LEU A 1 85 ? -5.174 -7.378 -15.212 1.00 94.25 85 LEU A O 1
ATOM 700 N N . ARG A 1 86 ? -5.672 -8.256 -17.228 1.00 95.38 86 ARG A N 1
ATOM 701 C CA . ARG A 1 86 ? -5.985 -9.597 -16.718 1.00 95.38 86 ARG A CA 1
ATOM 702 C C . ARG A 1 86 ? -4.752 -10.209 -16.061 1.00 95.38 86 ARG A C 1
ATOM 704 O O . ARG A 1 86 ? -4.835 -10.599 -14.902 1.00 95.38 86 ARG A O 1
ATOM 711 N N . ARG A 1 87 ? -3.608 -10.201 -16.751 1.00 96.31 87 ARG A N 1
ATOM 712 C CA . ARG A 1 87 ? -2.363 -10.766 -16.225 1.00 96.31 87 ARG A CA 1
ATOM 713 C C . ARG A 1 87 ? -1.894 -10.054 -14.954 1.00 96.31 87 ARG A C 1
ATOM 715 O O . ARG A 1 87 ? -1.539 -10.722 -13.993 1.00 96.31 87 ARG A O 1
ATOM 722 N N . ILE A 1 88 ? -1.982 -8.721 -14.892 1.00 93.94 88 ILE A N 1
ATOM 723 C CA . ILE A 1 88 ? -1.683 -7.947 -13.670 1.00 93.94 88 ILE A CA 1
ATOM 724 C C . ILE A 1 88 ? -2.537 -8.419 -12.483 1.00 93.94 88 ILE A C 1
ATOM 726 O O . ILE A 1 88 ? -2.044 -8.484 -11.359 1.00 93.94 88 ILE A O 1
ATOM 730 N N . ARG A 1 89 ? -3.816 -8.734 -12.716 1.00 90.62 89 ARG A N 1
ATOM 731 C CA . ARG A 1 89 ? -4.751 -9.159 -11.662 1.00 90.62 89 ARG A CA 1
ATOM 732 C C . ARG A 1 89 ? -4.553 -10.600 -11.201 1.00 90.62 89 ARG A C 1
ATOM 734 O O . ARG A 1 89 ? -4.984 -10.922 -10.100 1.00 90.62 89 ARG A O 1
ATOM 741 N N . GLU A 1 90 ? -3.903 -11.428 -12.013 1.00 92.44 90 GLU A N 1
ATOM 742 C CA . GLU A 1 90 ? -3.527 -12.805 -11.672 1.00 92.44 90 GLU A CA 1
ATOM 743 C C . GLU A 1 90 ? -2.280 -12.874 -10.777 1.00 92.44 90 GLU A C 1
ATOM 745 O O . GLU A 1 90 ? -2.054 -13.889 -10.125 1.00 92.44 90 GLU A O 1
ATOM 750 N N . LEU A 1 91 ? -1.466 -11.813 -10.733 1.00 90.75 91 LEU A N 1
ATOM 751 C CA . LEU A 1 91 ? -0.271 -11.761 -9.887 1.00 90.75 91 LEU A CA 1
ATOM 752 C C . LEU A 1 91 ? -0.636 -11.557 -8.401 1.00 90.75 91 LEU A C 1
ATOM 754 O O . LEU A 1 91 ? -1.647 -10.907 -8.101 1.00 90.75 91 LEU A O 1
ATOM 758 N N . PRO A 1 92 ? 0.188 -12.039 -7.447 1.00 86.75 92 PRO A N 1
ATOM 759 C CA . PRO A 1 92 ? -0.048 -11.844 -6.014 1.00 86.75 92 PRO A CA 1
ATOM 760 C C . PRO A 1 92 ? -0.263 -10.371 -5.655 1.00 86.75 92 PRO A C 1
ATOM 762 O O . PRO A 1 92 ? 0.398 -9.492 -6.195 1.00 86.75 92 PRO A O 1
ATOM 765 N N . PHE A 1 93 ? -1.209 -10.055 -4.768 1.00 82.62 93 PHE A N 1
ATOM 766 C CA . PHE A 1 93 ? -1.602 -8.667 -4.444 1.00 82.62 93 PHE A CA 1
ATOM 767 C C . PHE A 1 93 ? -2.143 -7.838 -5.638 1.00 82.62 93 PHE A C 1
ATOM 769 O O . PHE A 1 93 ? -2.410 -6.639 -5.494 1.00 82.62 93 PHE A O 1
ATOM 776 N N . GLY A 1 94 ? -2.335 -8.460 -6.808 1.00 86.12 94 GLY A N 1
ATOM 777 C CA . GLY A 1 94 ? -2.717 -7.820 -8.065 1.00 86.12 94 GLY A CA 1
ATOM 778 C C . GLY A 1 94 ? -4.220 -7.696 -8.308 1.00 86.12 94 GLY A C 1
ATOM 779 O O . GLY A 1 94 ? -4.651 -6.808 -9.043 1.00 86.12 94 GLY A O 1
ATOM 780 N N . ALA A 1 95 ? -5.039 -8.522 -7.654 1.00 83.56 95 ALA A N 1
ATOM 781 C CA . ALA A 1 95 ? -6.471 -8.671 -7.949 1.00 83.56 95 ALA A CA 1
ATOM 782 C C . ALA A 1 95 ? -7.266 -7.349 -7.962 1.00 83.56 95 ALA A C 1
ATOM 784 O O . ALA A 1 95 ? -8.159 -7.153 -8.786 1.00 83.56 95 ALA A O 1
ATOM 785 N N . LYS A 1 96 ? -6.916 -6.413 -7.068 1.00 78.62 96 LYS A N 1
ATOM 786 C CA . LYS A 1 96 ? -7.588 -5.109 -6.909 1.00 78.62 96 LYS A CA 1
ATOM 787 C C . LYS A 1 96 ? -6.884 -3.968 -7.667 1.00 78.62 96 LYS A C 1
ATOM 789 O O . LYS A 1 96 ? -7.208 -2.802 -7.447 1.00 78.62 96 LYS A O 1
ATOM 794 N N . ILE A 1 97 ? -5.891 -4.259 -8.513 1.00 83.38 97 ILE A N 1
ATOM 795 C CA . ILE A 1 97 ? -5.149 -3.231 -9.255 1.00 83.38 97 ILE A CA 1
ATOM 796 C C . ILE A 1 97 ? -6.005 -2.660 -10.393 1.00 83.38 97 ILE A C 1
ATOM 798 O O . ILE A 1 97 ? -6.697 -3.364 -11.140 1.00 83.38 97 ILE A O 1
ATOM 802 N N . GLN A 1 98 ? -5.943 -1.334 -10.498 1.00 81.31 98 GLN A N 1
ATOM 803 C CA . GLN A 1 98 ? -6.581 -0.533 -11.533 1.00 81.31 98 GLN A CA 1
ATOM 804 C C . GLN A 1 98 ? -5.623 -0.271 -12.697 1.00 81.31 98 GLN A C 1
ATOM 806 O O . GLN A 1 98 ? -4.408 -0.420 -12.597 1.00 81.31 98 GLN A O 1
ATOM 811 N N . ASN A 1 99 ? -6.169 0.202 -13.809 1.00 80.06 99 ASN A N 1
ATOM 812 C CA . ASN A 1 99 ? -5.429 0.423 -15.047 1.00 80.06 99 ASN A CA 1
ATOM 813 C C . ASN A 1 99 ? -4.561 1.692 -15.083 1.00 80.06 99 ASN A C 1
ATOM 815 O O . ASN A 1 99 ? -3.859 1.920 -16.069 1.00 80.06 99 ASN A O 1
ATOM 819 N N . HIS A 1 100 ? -4.587 2.530 -14.043 1.00 82.06 100 HIS A N 1
ATOM 820 C CA . HIS A 1 100 ? -3.877 3.815 -14.037 1.00 82.06 100 HIS A CA 1
ATOM 821 C C . HIS A 1 100 ? -2.369 3.689 -14.281 1.00 82.06 100 HIS A C 1
ATOM 823 O O . HIS A 1 100 ? -1.796 4.570 -14.926 1.00 82.06 100 HIS A O 1
ATOM 829 N N . ALA A 1 101 ? -1.748 2.610 -13.792 1.00 83.38 101 ALA A N 1
ATOM 830 C CA . ALA A 1 101 ? -0.324 2.342 -13.974 1.00 83.38 101 ALA A CA 1
ATOM 831 C C . ALA A 1 101 ? 0.049 2.148 -15.449 1.00 83.38 101 ALA A C 1
ATOM 833 O O . ALA A 1 101 ? 0.925 2.862 -15.931 1.00 83.38 101 ALA A O 1
ATOM 834 N N . LEU A 1 102 ? -0.677 1.279 -16.166 1.00 86.56 102 LEU A N 1
ATOM 835 C CA . LEU A 1 102 ? -0.524 1.085 -17.614 1.00 86.56 102 LEU A CA 1
ATOM 836 C C . LEU A 1 102 ? -0.796 2.379 -18.388 1.00 86.56 102 LEU A C 1
ATOM 838 O O . LEU A 1 102 ? -0.147 2.657 -19.389 1.00 86.56 102 LEU A O 1
ATOM 842 N N . ASN A 1 103 ? -1.764 3.178 -17.932 1.00 85.31 103 ASN A N 1
ATOM 843 C CA . ASN A 1 103 ? -2.174 4.376 -18.649 1.00 85.31 103 ASN A CA 1
ATOM 844 C C . ASN A 1 103 ? -1.132 5.497 -18.567 1.00 85.31 103 ASN A C 1
ATOM 846 O O . ASN A 1 103 ? -0.556 5.864 -19.583 1.00 85.31 103 ASN A O 1
ATOM 850 N N . ASN A 1 104 ? -0.934 6.074 -17.385 1.00 85.19 104 ASN A N 1
ATOM 851 C CA . ASN A 1 104 ? -0.120 7.286 -17.226 1.00 85.19 104 ASN A CA 1
ATOM 852 C C . ASN A 1 104 ? 0.776 7.228 -15.995 1.00 85.19 104 ASN A C 1
ATOM 854 O O . ASN A 1 104 ? 1.908 7.694 -16.039 1.00 85.19 104 ASN A O 1
ATOM 858 N N . ARG A 1 105 ? 0.288 6.643 -14.894 1.00 88.12 105 ARG A N 1
ATOM 859 C CA . ARG A 1 105 ? 0.908 6.791 -13.574 1.00 88.12 105 ARG A CA 1
ATOM 860 C C . ARG A 1 105 ? 2.342 6.265 -13.533 1.00 88.12 105 ARG A C 1
ATOM 862 O O . ARG A 1 105 ? 3.179 6.909 -12.909 1.00 88.12 105 ARG A O 1
ATOM 869 N N . CYS A 1 106 ? 2.628 5.144 -14.201 1.00 93.50 106 CYS A N 1
ATOM 870 C CA . CYS A 1 106 ? 3.986 4.606 -14.278 1.00 93.50 106 CYS A CA 1
ATOM 871 C C . CYS A 1 106 ? 4.929 5.583 -14.998 1.00 93.50 106 CYS A C 1
ATOM 873 O O . CYS A 1 106 ? 5.977 5.941 -14.467 1.00 93.50 106 CYS A O 1
ATOM 875 N N . ASN A 1 107 ? 4.520 6.083 -16.165 1.00 96.00 107 ASN A N 1
ATOM 876 C CA . ASN A 1 107 ? 5.321 7.009 -16.965 1.00 96.00 107 ASN A CA 1
ATOM 877 C C . ASN A 1 107 ? 5.500 8.373 -16.290 1.00 96.00 107 ASN A C 1
ATOM 879 O O . ASN A 1 107 ? 6.608 8.900 -16.262 1.00 96.00 107 ASN A O 1
ATOM 883 N N . ASP A 1 108 ? 4.436 8.946 -15.732 1.00 94.19 108 ASP A N 1
ATOM 884 C CA . ASP A 1 108 ? 4.493 10.255 -15.075 1.00 94.19 108 ASP A CA 1
ATOM 885 C C . ASP A 1 108 ? 5.388 10.218 -13.840 1.00 94.19 108 ASP A C 1
ATOM 887 O O . ASP A 1 108 ? 6.145 11.151 -13.578 1.00 94.19 108 ASP A O 1
ATOM 891 N N . GLU A 1 109 ? 5.339 9.125 -13.083 1.00 93.50 109 GLU A N 1
ATOM 892 C CA . GLU A 1 109 ? 6.221 8.944 -11.943 1.00 93.50 109 GLU A CA 1
ATOM 893 C C . GLU A 1 109 ? 7.672 8.685 -12.358 1.00 93.50 109 GLU A C 1
ATOM 895 O O . GLU A 1 109 ? 8.581 9.242 -11.745 1.00 93.50 109 GLU A O 1
ATOM 900 N N . PHE A 1 110 ? 7.904 7.896 -13.409 1.00 96.06 110 PHE A N 1
ATOM 901 C CA . PHE A 1 110 ? 9.242 7.723 -13.971 1.00 96.06 110 PHE A CA 1
ATOM 902 C C . PHE A 1 110 ? 9.843 9.075 -14.385 1.00 96.06 110 PHE A C 1
ATOM 904 O O . PHE A 1 110 ? 10.946 9.418 -13.961 1.00 96.06 110 PHE A O 1
ATOM 911 N N . ARG A 1 111 ? 9.079 9.908 -15.106 1.00 96.06 111 ARG A N 1
ATOM 912 C CA . ARG A 1 111 ? 9.503 11.265 -15.492 1.00 96.06 111 ARG A CA 1
ATOM 913 C C . ARG A 1 111 ? 9.840 12.137 -14.288 1.00 96.06 111 ARG A C 1
ATOM 915 O O . ARG A 1 111 ? 10.844 12.835 -14.326 1.00 96.06 111 ARG A O 1
ATOM 922 N N . LYS A 1 112 ? 9.059 12.080 -13.203 1.00 94.19 112 LYS A N 1
ATOM 923 C CA . LYS A 1 112 ? 9.368 12.837 -11.972 1.00 94.19 112 LYS A CA 1
ATOM 924 C C . LYS A 1 112 ? 10.751 12.515 -11.403 1.00 94.19 112 LYS A C 1
ATOM 926 O O . LYS A 1 112 ? 11.323 13.362 -10.727 1.00 94.19 112 LYS A O 1
ATOM 931 N N . PHE A 1 113 ? 11.264 11.308 -11.632 1.00 93.25 113 PHE A N 1
ATOM 932 C CA . PHE A 1 113 ? 12.590 10.912 -11.165 1.00 93.25 113 PHE A CA 1
ATOM 933 C C . PHE A 1 113 ? 13.703 11.159 -12.183 1.00 93.25 113 PHE A C 1
ATOM 935 O O . PHE A 1 113 ? 14.835 11.372 -11.755 1.00 93.25 113 PHE A O 1
ATOM 942 N N . PHE A 1 114 ? 13.406 11.094 -13.486 1.00 96.00 114 PHE A N 1
ATOM 943 C CA . PHE A 1 114 ? 14.442 10.991 -14.518 1.00 96.00 114 PHE A CA 1
ATOM 944 C C . PHE A 1 114 ? 14.333 11.989 -15.681 1.00 96.00 114 PHE A C 1
ATOM 946 O O . PHE A 1 114 ? 15.132 11.904 -16.609 1.00 96.00 114 PHE A O 1
ATOM 953 N N . ASN A 1 115 ? 13.419 12.963 -15.637 1.00 94.19 115 ASN A N 1
ATOM 954 C CA . ASN A 1 115 ? 13.244 13.962 -16.706 1.00 94.19 115 ASN A CA 1
ATOM 955 C C . ASN A 1 115 ? 14.481 14.837 -16.984 1.00 94.19 115 ASN A C 1
ATOM 957 O O . ASN A 1 115 ? 14.577 15.415 -18.060 1.00 94.19 115 ASN A O 1
ATOM 961 N N . THR A 1 116 ? 15.422 14.948 -16.045 1.00 95.25 116 THR A N 1
ATOM 962 C CA . THR A 1 116 ? 16.703 15.643 -16.252 1.00 95.25 116 THR A CA 1
ATOM 963 C C . THR A 1 116 ? 17.756 14.782 -16.949 1.00 95.25 116 THR A C 1
ATOM 965 O O . THR A 1 116 ? 18.804 15.302 -17.316 1.00 95.25 116 THR A O 1
ATOM 968 N N . TYR A 1 117 ? 17.513 13.476 -17.091 1.00 92.94 117 TYR A N 1
ATOM 969 C CA . TYR A 1 117 ? 18.489 12.503 -17.586 1.00 92.94 117 TYR A CA 1
ATOM 970 C C . TYR A 1 117 ? 18.046 11.800 -18.871 1.00 92.94 117 TYR A C 1
ATOM 972 O O . TYR A 1 117 ? 18.880 11.473 -19.708 1.00 92.94 117 TYR A O 1
ATOM 980 N N . THR A 1 118 ? 16.745 11.562 -19.043 1.00 93.19 118 THR A N 1
ATOM 981 C CA . THR A 1 118 ? 16.194 10.917 -20.237 1.00 93.19 118 THR A CA 1
ATOM 982 C C . THR A 1 118 ? 14.796 11.437 -20.561 1.00 93.19 118 THR A C 1
ATOM 984 O O . THR A 1 118 ? 14.015 11.773 -19.669 1.00 93.19 118 THR A O 1
ATOM 987 N N . ASN A 1 119 ? 14.476 11.474 -21.856 1.00 94.50 119 ASN A N 1
ATOM 988 C CA . ASN A 1 119 ? 13.125 11.741 -22.356 1.00 94.50 119 ASN A CA 1
ATOM 989 C C . ASN A 1 119 ? 12.303 10.453 -22.535 1.00 94.50 119 ASN A C 1
ATOM 991 O O . ASN A 1 119 ? 11.101 10.521 -22.801 1.00 94.50 119 ASN A O 1
ATOM 995 N N . GLU A 1 120 ? 12.941 9.292 -22.382 1.00 96.06 120 GLU A N 1
ATOM 996 C CA . GLU A 1 120 ? 12.297 7.992 -22.511 1.00 96.06 120 GLU A CA 1
ATOM 997 C C . GLU A 1 120 ? 11.338 7.715 -21.350 1.00 96.06 120 GLU A C 1
ATOM 999 O O . GLU A 1 120 ? 11.493 8.210 -20.230 1.00 96.06 120 GLU A O 1
ATOM 1004 N N . VAL A 1 121 ? 10.336 6.877 -21.614 1.00 96.75 121 VAL A N 1
ATOM 1005 C CA . VAL A 1 121 ? 9.415 6.363 -20.593 1.00 96.75 121 VAL A CA 1
ATOM 1006 C C . VAL A 1 121 ? 9.237 4.854 -20.703 1.00 96.75 121 VAL A C 1
ATOM 1008 O O . VAL A 1 121 ? 9.336 4.338 -21.813 1.00 96.75 121 VAL A O 1
ATOM 1011 N N . PRO A 1 122 ? 8.936 4.140 -19.598 1.00 97.38 122 PRO A N 1
ATOM 1012 C CA . PRO A 1 122 ? 8.851 2.680 -19.613 1.00 97.38 122 PRO A CA 1
ATOM 1013 C C . PRO A 1 122 ? 7.767 2.127 -20.539 1.00 97.38 122 PRO A C 1
ATOM 1015 O O . PRO A 1 122 ? 8.004 1.131 -21.211 1.00 97.38 122 PRO A O 1
ATOM 1018 N N . ILE A 1 123 ? 6.586 2.750 -20.586 1.00 97.56 123 ILE A N 1
ATOM 1019 C CA . ILE A 1 123 ? 5.420 2.198 -21.287 1.00 97.56 123 ILE A CA 1
ATOM 1020 C C . ILE A 1 123 ? 5.068 3.062 -22.497 1.00 97.56 123 ILE A C 1
ATOM 1022 O O . ILE A 1 123 ? 4.716 4.234 -22.352 1.00 97.56 123 ILE A O 1
ATOM 1026 N N . ILE A 1 124 ? 5.078 2.470 -23.686 1.00 96.38 124 ILE A N 1
ATOM 1027 C CA . ILE A 1 124 ? 4.539 3.075 -24.908 1.00 96.38 124 ILE A CA 1
ATOM 1028 C C . ILE A 1 124 ? 3.122 2.536 -25.108 1.00 96.38 124 ILE A C 1
ATOM 1030 O O . ILE A 1 124 ? 2.843 1.369 -24.835 1.00 96.38 124 ILE A O 1
ATOM 1034 N N . ARG A 1 125 ? 2.193 3.385 -25.556 1.00 94.06 125 ARG A N 1
ATOM 1035 C CA . ARG A 1 125 ? 0.792 2.992 -25.750 1.00 94.06 125 ARG A CA 1
ATOM 1036 C C . ARG A 1 125 ? 0.160 3.669 -26.954 1.00 94.06 125 ARG A C 1
ATOM 1038 O O . ARG A 1 125 ? 0.433 4.835 -27.235 1.00 94.06 125 ARG A O 1
ATOM 1045 N N . ASN A 1 126 ? -0.778 2.969 -27.576 1.00 93.00 126 ASN A N 1
ATOM 1046 C CA . ASN A 1 126 ? -1.679 3.509 -28.582 1.00 93.00 126 ASN A CA 1
ATOM 1047 C C . ASN A 1 126 ? -3.113 3.478 -28.034 1.00 93.00 126 ASN A C 1
ATOM 1049 O O . ASN A 1 126 ? -3.678 2.414 -27.788 1.00 93.00 126 ASN A O 1
ATOM 1053 N N . LEU A 1 127 ? -3.702 4.660 -27.831 1.00 89.12 127 LEU A N 1
ATOM 1054 C CA . LEU A 1 127 ? -5.035 4.804 -27.236 1.00 89.12 127 LEU A CA 1
ATOM 1055 C C . LEU A 1 127 ? -6.169 4.387 -28.180 1.00 89.12 127 LEU A C 1
ATOM 1057 O O . LEU A 1 127 ? -7.230 3.989 -27.702 1.00 89.12 127 LEU A O 1
ATOM 1061 N N . VAL A 1 128 ? -5.946 4.452 -29.496 1.00 91.81 128 VAL A N 1
ATOM 1062 C CA . VAL A 1 128 ? -6.935 4.060 -30.510 1.00 91.81 128 VAL A CA 1
ATOM 1063 C C . VAL A 1 128 ? -7.031 2.540 -30.574 1.00 91.81 128 VAL A C 1
ATOM 1065 O O . VAL A 1 128 ? -8.122 1.984 -30.477 1.00 91.81 128 VAL A O 1
ATOM 1068 N N . THR A 1 129 ? -5.888 1.857 -30.670 1.00 92.75 129 THR A N 1
ATOM 1069 C CA . THR A 1 129 ? -5.843 0.388 -30.760 1.00 92.75 129 THR A CA 1
ATOM 1070 C C . THR A 1 129 ? -5.859 -0.303 -29.394 1.00 92.75 129 THR A C 1
ATOM 1072 O O . THR A 1 129 ? -6.039 -1.516 -29.331 1.00 92.75 129 THR A O 1
ATOM 1075 N N . LYS A 1 130 ? -5.712 0.456 -28.296 1.00 94.25 130 LYS A N 1
ATOM 1076 C CA . LYS A 1 130 ? -5.598 -0.035 -26.909 1.00 94.25 130 LYS A CA 1
ATOM 1077 C C . LYS A 1 130 ? -4.461 -1.045 -26.735 1.00 94.25 130 LYS A C 1
ATOM 1079 O O . LYS A 1 130 ? -4.616 -2.051 -26.036 1.00 94.25 130 LYS A O 1
ATOM 1084 N N . ARG A 1 131 ? -3.329 -0.765 -27.377 1.00 96.00 131 ARG A N 1
ATOM 1085 C CA . ARG A 1 131 ? -2.135 -1.615 -27.356 1.00 96.00 131 ARG A CA 1
ATOM 1086 C C . ARG A 1 131 ? -0.981 -0.954 -26.622 1.00 96.00 131 ARG A C 1
ATOM 1088 O O . ARG A 1 131 ? -0.895 0.276 -26.584 1.00 96.00 131 ARG A O 1
ATOM 1095 N N . TYR A 1 132 ? -0.156 -1.786 -26.001 1.00 97.25 132 TYR A N 1
ATOM 1096 C CA . TYR A 1 132 ? 0.891 -1.384 -25.073 1.00 97.25 132 TYR A CA 1
ATOM 1097 C C . TYR A 1 132 ? 2.186 -2.133 -25.380 1.00 97.25 132 TYR A C 1
ATOM 1099 O O . TYR A 1 132 ? 2.168 -3.303 -25.756 1.00 97.25 132 TYR A O 1
ATOM 1107 N N . TRP A 1 133 ? 3.301 -1.445 -25.176 1.00 97.81 133 TRP A N 1
ATOM 1108 C CA . TRP A 1 133 ? 4.654 -1.941 -25.383 1.00 97.81 133 TRP A CA 1
ATOM 1109 C C . TRP A 1 133 ? 5.515 -1.504 -24.207 1.00 97.81 133 TRP A C 1
ATOM 1111 O O . TRP A 1 133 ? 5.357 -0.391 -23.693 1.00 97.81 133 TRP A O 1
ATOM 1121 N N . ILE A 1 134 ? 6.460 -2.351 -23.812 1.00 98.00 134 ILE A N 1
ATOM 1122 C CA . ILE A 1 134 ? 7.614 -1.874 -23.054 1.00 98.00 134 ILE A CA 1
ATOM 1123 C C . ILE A 1 134 ? 8.548 -1.126 -24.013 1.00 98.00 134 ILE A C 1
ATOM 1125 O O . ILE A 1 134 ? 8.713 -1.535 -25.165 1.00 98.00 134 ILE A O 1
ATOM 1129 N N . ASN A 1 135 ? 9.122 -0.015 -23.563 1.00 97.06 135 ASN A N 1
ATOM 1130 C CA . ASN A 1 135 ? 10.096 0.746 -24.331 1.00 97.06 135 ASN A CA 1
ATOM 1131 C C . ASN A 1 135 ? 11.449 0.027 -24.354 1.00 97.06 135 ASN A C 1
ATOM 1133 O O . ASN A 1 135 ? 12.143 -0.047 -23.339 1.00 97.06 135 ASN A O 1
ATOM 1137 N N . GLU A 1 136 ? 11.822 -0.485 -25.523 1.00 95.75 136 GLU A N 1
ATOM 1138 C CA . GLU A 1 136 ? 13.030 -1.288 -25.698 1.00 95.75 136 GLU A CA 1
ATOM 1139 C C . GLU A 1 136 ? 14.323 -0.493 -25.453 1.00 95.75 136 GLU A C 1
ATOM 1141 O O . GLU A 1 136 ? 15.299 -1.056 -24.959 1.00 95.75 136 GLU A O 1
ATOM 1146 N N . THR A 1 137 ? 14.311 0.826 -25.681 1.00 95.38 137 THR A N 1
ATOM 1147 C CA . THR A 1 137 ? 15.445 1.722 -25.390 1.00 95.38 137 THR A CA 1
ATOM 1148 C C . THR A 1 137 ? 15.824 1.714 -23.906 1.00 95.38 137 THR A C 1
ATOM 1150 O O . THR A 1 137 ? 16.967 1.977 -23.555 1.00 95.38 137 THR A O 1
ATOM 1153 N N . LEU A 1 138 ? 14.881 1.390 -23.013 1.00 97.06 138 LEU A N 1
ATOM 1154 C CA . LEU A 1 138 ? 15.139 1.259 -21.575 1.00 97.06 138 LEU A CA 1
ATOM 1155 C C . LEU A 1 138 ? 15.513 -0.170 -21.146 1.00 97.06 138 LEU A C 1
ATOM 1157 O O . LEU A 1 138 ? 15.867 -0.371 -19.984 1.00 97.06 138 LEU A O 1
ATOM 1161 N N . LEU A 1 139 ? 15.426 -1.148 -22.055 1.00 96.81 139 LEU A N 1
ATOM 1162 C CA . LEU A 1 139 ? 15.804 -2.547 -21.825 1.00 96.81 139 LEU A CA 1
ATOM 1163 C C . LEU A 1 139 ? 17.196 -2.884 -22.361 1.00 96.81 139 LEU A C 1
ATOM 1165 O O . LEU A 1 139 ? 17.838 -3.789 -21.837 1.00 96.81 139 LEU A O 1
ATOM 1169 N N . LYS A 1 140 ? 17.664 -2.195 -23.402 1.00 95.25 140 LYS A N 1
ATOM 1170 C CA . LYS A 1 140 ? 18.985 -2.413 -24.002 1.00 95.25 140 LYS A CA 1
ATOM 1171 C C . LYS A 1 140 ? 19.974 -1.380 -23.464 1.00 95.25 140 LYS A C 1
ATOM 1173 O O . LYS A 1 140 ? 19.721 -0.185 -23.562 1.00 95.25 140 LYS A O 1
ATOM 1178 N N . ILE A 1 141 ? 21.080 -1.843 -22.885 1.00 94.31 141 ILE A N 1
ATOM 1179 C CA . ILE A 1 141 ? 22.114 -0.993 -22.282 1.00 94.31 141 ILE A CA 1
ATOM 1180 C C . ILE A 1 141 ? 23.455 -1.285 -22.938 1.00 94.31 141 ILE A C 1
ATOM 1182 O O . ILE A 1 141 ? 23.872 -2.443 -23.000 1.00 94.31 141 ILE A O 1
ATOM 1186 N N . ASP A 1 142 ? 24.140 -0.229 -23.359 1.00 92.50 142 ASP A N 1
ATOM 1187 C CA . ASP A 1 142 ? 25.498 -0.304 -23.884 1.00 92.50 142 ASP A CA 1
ATOM 1188 C C . ASP A 1 142 ? 26.513 -0.339 -22.733 1.00 92.50 142 ASP A C 1
ATOM 1190 O O . ASP A 1 142 ? 26.593 0.587 -21.921 1.00 92.50 142 ASP A O 1
ATOM 1194 N N . ILE A 1 143 ? 27.292 -1.418 -22.658 1.00 90.94 143 ILE A N 1
ATOM 1195 C CA . ILE A 1 143 ? 28.395 -1.604 -21.713 1.00 90.94 143 ILE A CA 1
ATOM 1196 C C . ILE A 1 143 ? 29.640 -1.975 -22.523 1.00 90.94 143 ILE A C 1
ATOM 1198 O O . ILE A 1 143 ? 29.806 -3.114 -22.966 1.00 90.94 143 ILE A O 1
ATOM 1202 N N . GLY A 1 144 ? 30.508 -0.987 -22.752 1.00 86.56 144 GLY A N 1
ATOM 1203 C CA . GLY A 1 144 ? 31.625 -1.127 -23.689 1.00 86.56 144 GLY A CA 1
ATOM 1204 C C . GLY A 1 144 ? 31.115 -1.437 -25.098 1.00 86.56 144 GLY A C 1
ATOM 1205 O O . GLY A 1 144 ? 30.260 -0.724 -25.613 1.00 86.56 144 GLY A O 1
ATOM 1206 N N . ASP A 1 145 ? 31.603 -2.527 -25.690 1.00 87.38 145 ASP A N 1
ATOM 1207 C CA . ASP A 1 145 ? 31.209 -2.975 -27.035 1.00 87.38 145 ASP A CA 1
ATOM 1208 C C . ASP A 1 145 ? 30.011 -3.946 -27.031 1.00 87.38 145 ASP A C 1
ATOM 1210 O O . ASP A 1 145 ? 29.679 -4.550 -28.056 1.00 87.38 145 ASP A O 1
ATOM 1214 N N . GLN A 1 146 ? 29.374 -4.158 -25.874 1.00 89.75 146 GLN A N 1
ATOM 1215 C CA . GLN A 1 146 ? 28.272 -5.104 -25.721 1.00 89.75 146 GLN A CA 1
ATOM 1216 C C . GLN A 1 146 ? 26.958 -4.402 -25.391 1.00 89.75 146 GLN A C 1
ATOM 1218 O O . GLN A 1 146 ? 26.884 -3.563 -24.500 1.00 89.75 146 GLN A O 1
ATOM 1223 N N . VAL A 1 147 ? 25.896 -4.835 -26.071 1.00 92.19 147 VAL A N 1
ATOM 1224 C CA . VAL A 1 147 ? 24.516 -4.479 -25.727 1.00 92.19 147 VAL A CA 1
ATOM 1225 C C . VAL A 1 147 ? 23.940 -5.573 -24.839 1.00 92.19 147 VAL A C 1
ATOM 1227 O O . VAL A 1 147 ? 23.773 -6.714 -25.286 1.00 92.19 147 VAL A O 1
ATOM 1230 N N . ILE A 1 148 ? 23.614 -5.217 -23.601 1.00 94.69 148 ILE A N 1
ATOM 1231 C CA . ILE A 1 148 ? 22.979 -6.096 -22.618 1.00 94.69 148 ILE A CA 1
ATOM 1232 C C . ILE A 1 148 ? 21.476 -5.820 -22.613 1.00 94.69 148 ILE A C 1
ATOM 1234 O O . ILE A 1 148 ? 21.052 -4.678 -22.453 1.00 94.69 148 ILE A O 1
ATOM 1238 N N . ASN A 1 149 ? 20.662 -6.868 -22.768 1.00 96.38 149 ASN A N 1
ATOM 1239 C CA . ASN A 1 149 ? 19.213 -6.775 -22.605 1.00 96.38 149 ASN A CA 1
ATOM 1240 C C . ASN A 1 149 ? 18.833 -7.127 -21.160 1.00 96.38 149 ASN A C 1
ATOM 1242 O O . ASN A 1 149 ? 18.931 -8.284 -20.757 1.00 96.38 149 ASN A O 1
ATOM 1246 N N . ILE A 1 150 ? 18.395 -6.136 -20.385 1.00 97.38 150 ILE A N 1
ATOM 1247 C CA . ILE A 1 150 ? 18.051 -6.289 -18.965 1.00 97.38 150 ILE A CA 1
ATOM 1248 C C . ILE A 1 150 ? 16.613 -6.767 -18.721 1.00 97.38 150 ILE A C 1
ATOM 1250 O O . ILE A 1 150 ? 16.200 -6.859 -17.567 1.00 97.38 150 ILE A O 1
ATOM 1254 N N . ALA A 1 151 ? 15.844 -7.094 -19.766 1.00 97.88 151 ALA A N 1
ATOM 1255 C CA . ALA A 1 151 ? 14.478 -7.605 -19.626 1.00 97.88 151 ALA A CA 1
ATOM 1256 C C . ALA A 1 151 ? 14.353 -8.778 -18.626 1.00 97.88 151 ALA A C 1
ATOM 1258 O O . ALA A 1 151 ? 13.509 -8.682 -17.730 1.00 97.88 151 ALA A O 1
ATOM 1259 N N . PRO A 1 152 ? 15.188 -9.839 -18.681 1.00 97.69 152 PRO A N 1
ATOM 1260 C CA . PRO A 1 152 ? 15.093 -10.943 -17.722 1.00 97.69 152 PRO A CA 1
ATOM 1261 C C . PRO A 1 152 ? 15.343 -10.489 -16.279 1.00 97.69 152 PRO A C 1
ATOM 1263 O O . PRO A 1 152 ? 14.567 -10.820 -15.387 1.00 97.69 152 PRO A O 1
ATOM 1266 N N . ILE A 1 153 ? 16.357 -9.644 -16.073 1.00 97.50 153 ILE A N 1
ATOM 1267 C CA . ILE A 1 153 ? 16.734 -9.103 -14.759 1.00 97.50 153 ILE A CA 1
ATOM 1268 C C . ILE A 1 153 ? 15.605 -8.245 -14.179 1.00 97.50 153 ILE A C 1
ATOM 1270 O O . ILE A 1 153 ? 15.293 -8.335 -12.995 1.00 97.50 153 ILE A O 1
ATOM 1274 N N . CYS A 1 154 ? 14.954 -7.414 -14.999 1.00 97.81 154 CYS A N 1
ATOM 1275 C CA . CYS A 1 154 ? 13.807 -6.628 -14.552 1.00 97.81 154 CYS A CA 1
ATOM 1276 C C . CYS A 1 154 ? 12.667 -7.514 -14.038 1.00 97.81 154 CYS A C 1
ATOM 1278 O O . CYS A 1 154 ? 12.080 -7.188 -13.005 1.00 97.81 154 CYS A O 1
ATOM 1280 N N . ASN A 1 155 ? 12.361 -8.618 -14.730 1.00 97.44 155 ASN A N 1
ATOM 1281 C CA . ASN A 1 155 ? 11.339 -9.557 -14.271 1.00 97.44 155 ASN A CA 1
ATOM 1282 C C . ASN A 1 155 ? 11.754 -10.260 -12.979 1.00 97.44 155 ASN A C 1
ATOM 1284 O O . ASN A 1 155 ? 10.965 -10.272 -12.037 1.00 97.44 155 ASN A O 1
ATOM 1288 N N . GLU A 1 156 ? 12.996 -10.734 -12.893 1.00 97.19 156 GLU A N 1
ATOM 1289 C CA . GLU A 1 156 ? 13.538 -11.383 -11.696 1.00 97.19 156 GLU A CA 1
ATOM 1290 C C . GLU A 1 156 ? 13.485 -10.465 -10.464 1.00 97.19 156 GLU A C 1
ATOM 1292 O O . GLU A 1 156 ? 13.090 -10.884 -9.378 1.00 97.19 156 GLU A O 1
ATOM 1297 N N . ILE A 1 157 ? 13.788 -9.173 -10.628 1.00 95.44 157 ILE A N 1
ATOM 1298 C CA . ILE A 1 157 ? 13.667 -8.176 -9.555 1.00 95.44 157 ILE A CA 1
ATOM 1299 C C . ILE A 1 157 ? 12.222 -8.056 -9.062 1.00 95.44 157 ILE A C 1
ATOM 1301 O O . ILE A 1 157 ? 11.985 -7.966 -7.853 1.00 95.44 157 ILE A O 1
ATOM 1305 N N . VAL A 1 158 ? 11.248 -8.011 -9.978 1.00 95.06 158 VAL A N 1
ATOM 1306 C CA . VAL A 1 158 ? 9.831 -7.916 -9.603 1.00 95.06 158 VAL A CA 1
ATOM 1307 C C . VAL A 1 158 ? 9.371 -9.208 -8.929 1.00 95.06 158 VAL A C 1
ATOM 1309 O O . VAL A 1 158 ? 8.706 -9.132 -7.899 1.00 95.06 158 VAL A O 1
ATOM 1312 N N . GLU A 1 159 ? 9.755 -10.372 -9.446 1.00 94.19 159 GLU A N 1
ATOM 1313 C CA . GLU A 1 159 ? 9.433 -11.681 -8.863 1.00 94.19 159 GLU A CA 1
ATOM 1314 C C . GLU A 1 159 ? 10.015 -11.814 -7.455 1.00 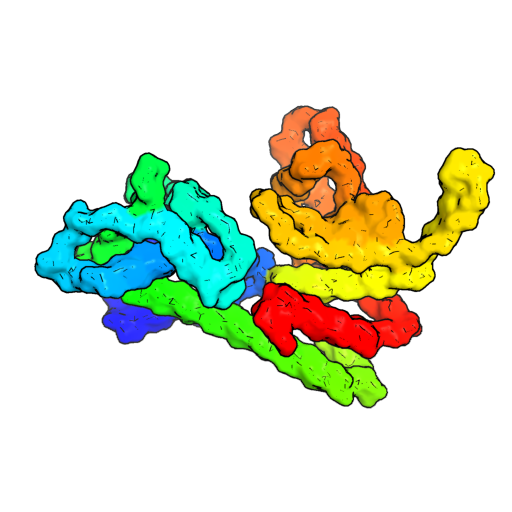94.19 159 GLU A C 1
ATOM 1316 O O . GLU A 1 159 ? 9.269 -12.027 -6.499 1.00 94.19 159 GLU A O 1
ATOM 1321 N N . LYS A 1 160 ? 11.310 -11.525 -7.279 1.00 93.06 160 LYS A N 1
ATOM 1322 C CA . LYS A 1 160 ? 11.965 -11.543 -5.967 1.00 93.06 160 LYS A CA 1
ATOM 1323 C C . LYS A 1 160 ? 11.307 -10.587 -4.975 1.00 93.06 160 LYS A C 1
ATOM 1325 O O . LYS A 1 160 ? 11.146 -10.917 -3.800 1.00 93.06 160 LYS A O 1
ATOM 1330 N N . TYR A 1 161 ? 10.918 -9.396 -5.430 1.00 90.00 161 TYR A N 1
ATOM 1331 C CA . TYR A 1 161 ? 10.184 -8.434 -4.612 1.00 90.00 161 TYR A CA 1
ATOM 1332 C C . TYR A 1 161 ? 8.848 -9.007 -4.114 1.00 90.00 161 TYR A C 1
ATOM 1334 O O . TYR A 1 161 ? 8.510 -8.855 -2.936 1.00 90.00 161 TYR A O 1
ATOM 1342 N N . VAL A 1 162 ? 8.095 -9.658 -5.004 1.00 88.00 162 VAL A N 1
ATOM 1343 C CA . VAL A 1 162 ? 6.809 -10.285 -4.677 1.00 88.00 162 VAL A CA 1
ATOM 1344 C C . VAL A 1 162 ? 6.998 -11.448 -3.715 1.00 88.00 162 VAL A C 1
ATOM 1346 O O . VAL A 1 162 ? 6.274 -11.512 -2.722 1.00 88.00 162 VAL A O 1
ATOM 1349 N N . ASP A 1 163 ? 7.997 -12.297 -3.938 1.00 88.19 163 ASP A N 1
ATOM 1350 C CA . ASP A 1 163 ? 8.308 -13.428 -3.063 1.00 88.19 163 ASP A CA 1
ATOM 1351 C C . ASP A 1 163 ? 8.634 -12.969 -1.644 1.00 88.19 163 ASP A C 1
ATOM 1353 O O . ASP A 1 163 ? 8.066 -13.472 -0.677 1.00 88.19 163 ASP A O 1
ATOM 1357 N N . LEU A 1 164 ? 9.483 -11.948 -1.496 1.00 86.12 164 LEU A N 1
ATOM 1358 C CA . LEU A 1 164 ? 9.813 -11.382 -0.185 1.00 86.12 164 LEU A CA 1
ATOM 1359 C C . LEU A 1 164 ? 8.571 -10.817 0.524 1.00 86.12 164 LEU A C 1
ATOM 1361 O O . LEU A 1 164 ? 8.441 -10.929 1.744 1.00 86.12 164 LEU A O 1
ATOM 1365 N N . LYS A 1 165 ? 7.628 -10.236 -0.227 1.00 82.25 165 LYS A N 1
ATOM 1366 C CA . LYS A 1 165 ? 6.354 -9.755 0.326 1.00 82.25 165 LYS A CA 1
ATOM 1367 C C . LYS A 1 165 ? 5.403 -10.892 0.697 1.00 82.25 165 LYS A C 1
ATOM 1369 O O . LYS A 1 165 ? 4.746 -10.791 1.732 1.00 82.25 165 LYS A O 1
ATOM 1374 N N . MET A 1 166 ? 5.358 -11.962 -0.091 1.00 80.94 166 MET A N 1
ATOM 1375 C CA . MET A 1 166 ? 4.579 -13.167 0.202 1.00 80.94 166 MET A CA 1
ATOM 1376 C C . MET A 1 166 ? 5.107 -13.902 1.435 1.00 80.94 166 MET A C 1
ATOM 1378 O O . MET A 1 166 ? 4.307 -14.286 2.279 1.00 80.94 166 MET A O 1
ATOM 1382 N N . ILE A 1 167 ? 6.429 -14.036 1.586 1.00 82.62 167 ILE A N 1
ATOM 1383 C CA . ILE A 1 167 ? 7.052 -14.656 2.766 1.00 82.62 167 ILE A CA 1
ATOM 1384 C C . ILE A 1 167 ? 6.648 -13.900 4.031 1.00 82.62 167 ILE A C 1
ATOM 1386 O O . ILE A 1 167 ? 6.080 -14.499 4.937 1.00 82.62 167 ILE A O 1
ATOM 1390 N N . ASN A 1 168 ? 6.855 -12.579 4.064 1.00 78.50 168 ASN A N 1
ATOM 1391 C CA . ASN A 1 168 ? 6.491 -11.760 5.224 1.00 78.50 168 ASN A CA 1
ATOM 1392 C C . ASN A 1 168 ? 5.004 -11.880 5.579 1.00 78.50 168 ASN A C 1
ATOM 1394 O O . ASN A 1 168 ? 4.640 -11.870 6.753 1.00 78.50 168 ASN A O 1
ATOM 1398 N N . PHE A 1 169 ? 4.143 -11.975 4.565 1.00 78.25 169 PHE A N 1
ATOM 1399 C CA . PHE A 1 169 ? 2.715 -12.144 4.774 1.00 78.25 169 PHE A CA 1
ATOM 1400 C C . PHE A 1 169 ? 2.362 -13.539 5.316 1.00 78.25 169 PHE A C 1
ATOM 1402 O O . PHE A 1 169 ? 1.611 -13.634 6.283 1.00 78.25 169 PHE A O 1
ATOM 1409 N N . ASN A 1 170 ? 2.908 -14.606 4.730 1.00 81.94 170 ASN A N 1
ATOM 1410 C CA . ASN A 1 170 ? 2.647 -15.974 5.177 1.00 81.94 170 ASN A CA 1
ATOM 1411 C C . ASN A 1 170 ? 3.147 -16.189 6.607 1.00 81.94 170 ASN A C 1
ATOM 1413 O O . ASN A 1 170 ? 2.406 -16.732 7.415 1.00 81.94 170 ASN A O 1
ATOM 1417 N N . THR A 1 171 ? 4.333 -15.670 6.951 1.00 84.19 171 THR A N 1
ATOM 1418 C CA . THR A 1 171 ? 4.830 -15.675 8.335 1.00 84.19 171 THR A CA 1
ATOM 1419 C C . THR A 1 171 ? 3.835 -15.007 9.279 1.00 84.19 171 THR A C 1
ATOM 1421 O O . THR A 1 171 ? 3.449 -15.601 10.276 1.00 84.19 171 THR A O 1
ATOM 1424 N N . PHE A 1 172 ? 3.346 -13.811 8.935 1.00 83.56 172 PHE A N 1
ATOM 1425 C CA . PHE A 1 172 ? 2.345 -13.119 9.746 1.00 83.56 172 PHE A CA 1
ATOM 1426 C C . PHE A 1 172 ? 1.046 -13.927 9.903 1.00 83.56 172 PHE A C 1
ATOM 1428 O O . PHE A 1 172 ? 0.477 -13.992 10.992 1.00 83.56 172 PHE A O 1
ATOM 1435 N N . PHE A 1 173 ? 0.562 -14.552 8.830 1.00 86.50 173 PHE A N 1
ATOM 1436 C CA . PHE A 1 173 ? -0.647 -15.367 8.886 1.00 86.50 173 PHE A CA 1
ATOM 1437 C C . PHE A 1 173 ? -0.457 -16.623 9.749 1.00 86.50 173 PHE A C 1
ATOM 1439 O O . PHE A 1 173 ? -1.300 -16.917 10.597 1.00 86.50 173 PHE A O 1
ATOM 1446 N N . ASP A 1 174 ? 0.662 -17.325 9.580 1.00 88.38 174 ASP A N 1
ATOM 1447 C CA . ASP A 1 174 ? 1.013 -18.508 10.366 1.00 88.38 174 ASP A CA 1
ATOM 1448 C C . ASP A 1 174 ? 1.184 -18.167 11.851 1.00 88.38 174 ASP A C 1
ATOM 1450 O O . ASP A 1 174 ? 0.698 -18.909 12.712 1.00 88.38 174 ASP A O 1
ATOM 1454 N N . ASP A 1 175 ? 1.780 -17.012 12.157 1.00 90.06 175 ASP A N 1
ATOM 1455 C CA . ASP A 1 175 ? 1.880 -16.491 13.517 1.00 90.06 175 ASP A CA 1
ATOM 1456 C C . ASP A 1 175 ? 0.487 -16.302 14.127 1.00 90.06 175 ASP A C 1
ATOM 1458 O O . ASP A 1 175 ? 0.229 -16.808 15.216 1.00 90.06 175 ASP A O 1
ATOM 1462 N N . LEU A 1 176 ? -0.460 -15.664 13.422 1.00 90.56 176 LEU A N 1
ATOM 1463 C CA . LEU A 1 176 ? -1.839 -15.509 13.911 1.00 90.56 176 LEU A CA 1
ATOM 1464 C C . LEU A 1 176 ? -2.519 -16.862 14.188 1.00 90.56 176 LEU A C 1
ATOM 1466 O O . LEU A 1 176 ? -3.210 -17.015 15.200 1.00 90.56 176 LEU A O 1
ATOM 1470 N N . ILE A 1 177 ? -2.309 -17.860 13.323 1.00 91.19 177 ILE A N 1
ATOM 1471 C CA . ILE A 1 177 ? -2.816 -19.225 13.531 1.00 91.19 177 ILE A CA 1
ATOM 1472 C C . ILE A 1 177 ? -2.168 -19.873 14.763 1.00 91.19 177 ILE A C 1
ATOM 1474 O O . ILE A 1 177 ? -2.846 -20.576 15.520 1.00 91.19 177 ILE A O 1
ATOM 1478 N N . GLY A 1 178 ? -0.875 -19.638 14.989 1.00 91.69 178 GLY A N 1
ATOM 1479 C CA . GLY A 1 178 ? -0.163 -20.046 16.197 1.00 91.69 178 GLY A CA 1
ATOM 1480 C C . GLY A 1 178 ? -0.735 -19.390 17.455 1.00 91.69 178 GLY A C 1
ATOM 1481 O O . GLY A 1 178 ? -1.078 -20.088 18.411 1.00 91.69 178 GLY A O 1
ATOM 1482 N N . LEU A 1 179 ? -0.927 -18.070 17.427 1.00 90.44 179 LEU A N 1
ATOM 1483 C CA . LEU A 1 179 ? -1.474 -17.282 18.535 1.00 90.44 179 LEU A CA 1
ATOM 1484 C C . LEU A 1 179 ? -2.876 -17.742 18.923 1.00 90.44 179 LEU A C 1
ATOM 1486 O O . LEU A 1 179 ? -3.162 -17.896 20.109 1.00 90.44 179 LEU A O 1
ATOM 1490 N N . LYS A 1 180 ? -3.727 -18.063 17.944 1.00 92.19 180 LYS A N 1
ATOM 1491 C CA . LYS A 1 180 ? -5.067 -18.608 18.199 1.00 92.19 180 LYS A CA 1
ATOM 1492 C C . LYS A 1 180 ? -5.045 -19.879 19.054 1.00 92.19 180 LYS A C 1
ATOM 1494 O O . LYS A 1 180 ? -5.953 -20.089 19.852 1.00 92.19 180 LYS A O 1
ATOM 1499 N N . LYS A 1 181 ? -4.017 -20.724 18.923 1.00 92.50 181 LYS A N 1
ATOM 1500 C CA . LYS A 1 181 ? -3.891 -21.963 19.714 1.00 92.50 181 LYS A CA 1
ATOM 1501 C C . LYS A 1 181 ? -3.508 -21.697 21.167 1.00 92.50 181 LYS A C 1
ATOM 1503 O O . LYS A 1 181 ? -3.852 -22.499 22.029 1.00 92.50 181 LYS A O 1
ATOM 1508 N N . ILE A 1 182 ? -2.796 -20.600 21.430 1.00 91.56 182 ILE A N 1
ATOM 1509 C CA . ILE A 1 182 ? -2.247 -20.289 22.754 1.00 91.56 182 ILE A CA 1
ATOM 1510 C C . ILE A 1 182 ? -2.976 -19.149 23.467 1.00 91.56 182 ILE A C 1
ATOM 1512 O O . ILE A 1 182 ? -2.710 -18.934 24.643 1.00 91.56 182 ILE A O 1
ATOM 1516 N N . VAL A 1 183 ? -3.906 -18.442 22.815 1.00 91.38 183 VAL A N 1
ATOM 1517 C CA . VAL A 1 183 ? -4.571 -17.249 23.374 1.00 91.38 183 VAL A CA 1
ATOM 1518 C C . VAL A 1 183 ? -5.259 -17.504 24.716 1.00 91.38 183 VAL A C 1
ATOM 1520 O O . VAL A 1 183 ? -5.229 -16.647 25.594 1.00 91.38 183 VAL A O 1
ATOM 1523 N N . ALA A 1 184 ? -5.809 -18.704 24.913 1.00 88.44 184 ALA A N 1
ATOM 1524 C CA . ALA A 1 184 ? -6.444 -19.095 26.169 1.00 88.44 184 ALA A CA 1
ATOM 1525 C C . ALA A 1 184 ? -5.437 -19.456 27.279 1.00 88.44 184 ALA A C 1
ATOM 1527 O O . ALA A 1 184 ? -5.755 -19.328 28.457 1.00 88.44 184 ALA A O 1
ATOM 1528 N N . THR A 1 185 ? -4.241 -19.931 26.920 1.00 90.88 185 THR A N 1
ATOM 1529 C CA . THR A 1 185 ? -3.238 -20.454 27.867 1.00 90.88 185 THR A CA 1
ATOM 1530 C C . THR A 1 185 ? -2.092 -19.485 28.143 1.00 90.88 185 THR A C 1
ATOM 1532 O O . THR A 1 185 ? -1.449 -19.584 29.181 1.00 90.88 185 THR A O 1
ATOM 1535 N N . ASN A 1 186 ? -1.808 -18.577 27.212 1.00 91.25 186 ASN A N 1
ATOM 1536 C CA . ASN A 1 186 ? -0.731 -17.599 27.289 1.00 91.25 186 ASN A CA 1
ATOM 1537 C C . ASN A 1 186 ? -1.162 -16.271 26.629 1.00 91.25 186 ASN A C 1
ATOM 1539 O O . ASN A 1 186 ? -0.681 -15.932 25.545 1.00 91.25 186 ASN A O 1
ATOM 1543 N N . PRO A 1 187 ? -2.104 -15.536 27.247 1.00 89.38 187 PRO A N 1
ATOM 1544 C CA . PRO A 1 187 ? -2.625 -14.292 26.688 1.00 89.38 187 PRO A CA 1
ATOM 1545 C C . PRO A 1 187 ? -1.559 -13.194 26.601 1.00 89.38 187 PRO A C 1
ATOM 1547 O O . PRO A 1 187 ? -1.556 -12.448 25.627 1.00 89.38 187 PRO A O 1
ATOM 1550 N N . ASP A 1 188 ? -0.624 -13.120 27.552 1.00 90.94 188 ASP A N 1
ATOM 1551 C CA . ASP A 1 188 ? 0.380 -12.049 27.610 1.00 90.94 188 ASP A CA 1
ATOM 1552 C C . ASP A 1 188 ? 1.280 -12.031 26.368 1.00 90.94 188 ASP A C 1
ATOM 1554 O O . ASP A 1 188 ? 1.474 -10.974 25.765 1.00 90.94 188 ASP A O 1
ATOM 1558 N N . SER A 1 189 ? 1.744 -13.198 25.905 1.00 89.19 189 SER A N 1
ATOM 1559 C CA . SER A 1 189 ? 2.517 -13.287 24.657 1.00 89.19 189 SER A CA 1
ATOM 1560 C C . SER A 1 189 ? 1.701 -12.884 23.422 1.00 89.19 189 SER A C 1
ATOM 1562 O O . SER A 1 189 ? 2.252 -12.321 22.478 1.00 89.19 189 SER A O 1
ATOM 1564 N N . VAL A 1 190 ? 0.384 -13.127 23.413 1.00 89.88 190 VAL A N 1
ATOM 1565 C CA . VAL A 1 190 ? -0.488 -12.666 22.318 1.00 89.88 190 VAL A CA 1
ATOM 1566 C C . VAL A 1 190 ? -0.634 -11.147 22.340 1.00 89.88 190 VAL A C 1
ATOM 1568 O O . VAL A 1 190 ? -0.588 -10.506 21.290 1.00 89.88 190 VAL A O 1
ATOM 1571 N N . VAL A 1 191 ? -0.783 -10.558 23.527 1.00 91.00 191 VAL A N 1
ATOM 1572 C CA . VAL A 1 191 ? -0.864 -9.103 23.697 1.00 91.00 191 VAL A CA 1
ATOM 1573 C C . VAL A 1 191 ? 0.419 -8.425 23.228 1.00 91.00 191 VAL A C 1
ATOM 1575 O O . VAL A 1 191 ? 0.348 -7.428 22.504 1.00 91.00 191 VAL A O 1
ATOM 1578 N N . GLU A 1 192 ? 1.573 -8.970 23.611 1.00 91.25 192 GLU A N 1
ATOM 1579 C CA . GLU A 1 192 ? 2.880 -8.480 23.177 1.00 91.25 192 GLU A CA 1
ATOM 1580 C C . GLU A 1 192 ? 2.985 -8.497 21.650 1.00 91.25 192 GLU A C 1
ATOM 1582 O O . GLU A 1 192 ? 3.210 -7.446 21.048 1.00 91.25 192 GLU A O 1
ATOM 1587 N N . TYR A 1 193 ? 2.669 -9.630 21.016 1.00 90.75 193 TYR A N 1
ATOM 1588 C CA . TYR A 1 193 ? 2.697 -9.749 19.560 1.00 90.75 193 TYR A CA 1
ATOM 1589 C C . TYR A 1 193 ? 1.774 -8.733 18.870 1.00 90.75 193 TYR A C 1
ATOM 1591 O O . TYR A 1 193 ? 2.209 -7.982 17.998 1.00 90.75 193 TYR A O 1
ATOM 1599 N N . VAL A 1 194 ? 0.500 -8.639 19.274 1.00 90.38 194 VAL A N 1
ATOM 1600 C CA . VAL A 1 194 ? -0.455 -7.693 18.659 1.00 90.38 194 VAL A CA 1
ATOM 1601 C C . VAL A 1 194 ? 0.005 -6.239 18.838 1.00 90.38 194 VAL A C 1
ATOM 1603 O O . VAL A 1 194 ? -0.180 -5.415 17.939 1.00 90.38 194 VAL A O 1
ATOM 1606 N N . SER A 1 195 ? 0.641 -5.917 19.967 1.00 90.94 195 SER A N 1
ATOM 1607 C CA . SER A 1 195 ? 1.235 -4.600 20.218 1.00 90.94 195 SER A CA 1
ATOM 1608 C C . SER A 1 195 ? 2.437 -4.322 19.305 1.00 90.94 195 SER A C 1
ATOM 1610 O O . SER A 1 195 ? 2.573 -3.208 18.792 1.00 90.94 195 SER A O 1
ATOM 1612 N N . GLU A 1 196 ? 3.283 -5.320 19.037 1.00 89.69 196 GLU A N 1
ATOM 1613 C CA . GLU A 1 196 ? 4.419 -5.197 18.116 1.00 89.69 196 GLU A CA 1
ATOM 1614 C C . GLU A 1 196 ? 3.986 -4.953 16.667 1.00 89.69 196 GLU A C 1
ATOM 1616 O O . GLU A 1 196 ? 4.643 -4.200 15.940 1.00 89.69 196 GLU A O 1
ATOM 1621 N N . LEU A 1 197 ? 2.832 -5.485 16.254 1.00 87.81 197 LEU A N 1
ATOM 1622 C CA . LEU A 1 197 ? 2.251 -5.200 14.938 1.00 87.81 197 LEU A CA 1
ATOM 1623 C C . LEU A 1 197 ? 1.815 -3.737 14.767 1.00 87.81 197 LEU A C 1
ATOM 1625 O O . LEU A 1 197 ? 1.556 -3.305 13.643 1.00 87.81 197 LEU A O 1
ATOM 1629 N N . LEU A 1 198 ? 1.736 -2.949 15.841 1.00 89.50 198 LEU A N 1
ATOM 1630 C CA . LEU A 1 198 ? 1.506 -1.505 15.757 1.00 89.50 198 LEU A CA 1
ATOM 1631 C C . LEU A 1 198 ? 2.795 -0.709 15.571 1.00 89.50 198 LEU A C 1
ATOM 1633 O O . LEU A 1 198 ? 2.718 0.498 15.341 1.00 89.50 198 LEU A O 1
ATOM 1637 N N . ASN A 1 199 ? 3.969 -1.336 15.688 1.00 84.25 199 ASN A N 1
ATOM 1638 C CA . ASN A 1 199 ? 5.232 -0.617 15.619 1.00 84.25 199 ASN A CA 1
ATOM 1639 C C . ASN A 1 199 ? 5.351 0.163 14.302 1.00 84.25 199 ASN A C 1
ATOM 1641 O O . ASN A 1 199 ? 4.914 -0.307 13.252 1.00 84.25 199 ASN A O 1
ATOM 1645 N N . PRO A 1 200 ? 6.033 1.321 14.286 1.00 79.00 200 PRO A N 1
ATOM 1646 C CA . PRO A 1 200 ? 6.197 2.114 13.068 1.00 79.00 200 PRO A CA 1
ATOM 1647 C C . PRO A 1 200 ? 6.822 1.346 11.891 1.00 79.00 200 PRO A C 1
ATOM 1649 O O . PRO A 1 200 ? 6.736 1.819 10.761 1.00 79.00 200 PRO A O 1
ATOM 1652 N N . ASN A 1 201 ? 7.440 0.190 12.162 1.00 74.19 201 ASN A N 1
ATOM 1653 C CA . ASN A 1 201 ? 8.110 -0.688 11.213 1.00 74.19 201 ASN A CA 1
ATOM 1654 C C . ASN A 1 201 ? 7.313 -1.950 10.801 1.00 74.19 201 ASN A C 1
ATOM 1656 O O . ASN A 1 201 ? 7.843 -2.699 9.984 1.00 74.19 201 ASN A O 1
ATOM 1660 N N . SER A 1 202 ? 6.043 -2.127 11.221 1.00 75.19 202 SER A N 1
ATOM 1661 C CA . SER A 1 202 ? 5.107 -3.213 10.806 1.00 75.19 202 SER A CA 1
ATOM 1662 C C . SER A 1 202 ? 4.296 -2.951 9.520 1.00 75.19 202 SER A C 1
ATOM 1664 O O . SER A 1 202 ? 3.791 -1.838 9.379 1.00 75.19 202 SER A O 1
ATOM 1666 N N . ASP A 1 203 ? 4.244 -3.872 8.529 1.00 78.44 203 ASP A N 1
ATOM 1667 C CA . ASP A 1 203 ? 3.774 -3.601 7.134 1.00 78.44 203 ASP A CA 1
ATOM 1668 C C . ASP A 1 203 ? 2.544 -2.666 7.088 1.00 78.44 203 ASP A C 1
ATOM 1670 O O . ASP A 1 203 ? 1.620 -2.834 7.876 1.00 78.44 203 ASP A O 1
ATOM 1674 N N . ALA A 1 204 ? 2.522 -1.656 6.207 1.00 78.25 204 ALA A N 1
ATOM 1675 C CA . ALA A 1 204 ? 1.396 -0.722 6.060 1.00 78.25 204 ALA A CA 1
ATOM 1676 C C . ALA A 1 204 ? 0.037 -1.430 6.045 1.00 78.25 204 ALA A C 1
ATOM 1678 O O . ALA A 1 204 ? -0.931 -0.958 6.642 1.00 78.25 204 ALA A O 1
ATOM 1679 N N . ARG A 1 205 ? -0.019 -2.592 5.382 1.00 80.31 205 ARG A N 1
ATOM 1680 C CA . ARG A 1 205 ? -1.241 -3.365 5.258 1.00 80.31 205 ARG A CA 1
ATOM 1681 C C . ARG A 1 205 ? -1.620 -4.095 6.536 1.00 80.31 205 ARG A C 1
ATOM 1683 O O . ARG A 1 205 ? -2.801 -4.118 6.882 1.00 80.31 205 ARG A O 1
ATOM 1690 N N . ILE A 1 206 ? -0.625 -4.646 7.223 1.00 85.19 206 ILE A N 1
ATOM 1691 C CA . ILE A 1 206 ? -0.784 -5.261 8.541 1.00 85.19 206 ILE A CA 1
ATOM 1692 C C . ILE A 1 206 ? -1.268 -4.204 9.537 1.00 85.19 206 ILE A C 1
ATOM 1694 O O . ILE A 1 206 ? -2.246 -4.439 10.237 1.00 85.19 206 ILE A O 1
ATOM 1698 N N . PHE A 1 207 ? -0.673 -3.008 9.539 1.00 88.94 207 PHE A N 1
ATOM 1699 C CA . PHE A 1 207 ? -1.103 -1.902 10.395 1.00 88.94 207 PHE A CA 1
ATOM 1700 C C . PHE A 1 207 ? -2.565 -1.494 10.143 1.00 88.94 207 PHE A C 1
ATOM 1702 O O . PHE A 1 207 ? -3.315 -1.290 11.096 1.00 88.94 207 PHE A O 1
ATOM 1709 N N . GLU A 1 208 ? -3.000 -1.409 8.880 1.00 89.06 208 GLU A N 1
ATOM 1710 C CA . GLU A 1 208 ? -4.412 -1.168 8.528 1.00 89.06 208 GLU A CA 1
ATOM 1711 C C . GLU A 1 208 ? -5.313 -2.265 9.136 1.00 89.06 208 GLU A C 1
ATOM 1713 O O . GLU A 1 208 ? -6.267 -1.976 9.847 1.00 89.06 208 GLU A O 1
ATOM 1718 N N . ILE A 1 209 ? -4.980 -3.548 8.965 1.00 90.50 209 ILE A N 1
ATOM 1719 C CA . ILE A 1 209 ? -5.787 -4.650 9.524 1.00 90.50 209 ILE A CA 1
ATOM 1720 C C . ILE A 1 209 ? -5.831 -4.599 11.060 1.00 90.50 209 ILE A C 1
ATOM 1722 O O . ILE A 1 209 ? -6.903 -4.691 11.656 1.00 90.50 209 ILE A O 1
ATOM 1726 N N . VAL A 1 210 ? -4.684 -4.415 11.709 1.00 94.12 210 VAL A N 1
ATOM 1727 C CA . VAL A 1 210 ? -4.581 -4.419 13.174 1.00 94.12 210 VAL A CA 1
ATOM 1728 C C . VAL A 1 210 ? -5.288 -3.211 13.783 1.00 94.12 210 VAL A C 1
ATOM 1730 O O . VAL A 1 210 ? -6.054 -3.361 14.736 1.00 94.12 210 VAL A O 1
ATOM 1733 N N . SER A 1 211 ? -5.100 -2.018 13.210 1.00 96.12 211 SER A N 1
ATOM 1734 C CA . SER A 1 211 ? -5.795 -0.813 13.674 1.00 96.12 211 SER A CA 1
ATOM 1735 C C . SER A 1 211 ? -7.308 -0.909 13.469 1.00 96.12 211 SER A C 1
ATOM 1737 O O . SER A 1 211 ? -8.049 -0.515 14.369 1.00 96.12 211 SER A O 1
ATOM 1739 N N . TYR A 1 212 ? -7.776 -1.505 12.364 1.00 96.25 212 TYR A N 1
ATOM 1740 C CA . TYR A 1 212 ? -9.196 -1.799 12.163 1.00 96.25 212 TYR A CA 1
ATOM 1741 C C . TYR A 1 212 ? -9.765 -2.650 13.300 1.00 96.25 212 TYR A C 1
ATOM 1743 O O . TYR A 1 212 ? -10.772 -2.272 13.896 1.00 96.25 212 TYR A O 1
ATOM 1751 N N . VAL A 1 213 ? -9.122 -3.777 13.625 1.00 97.06 213 VAL A N 1
ATOM 1752 C CA . VAL A 1 213 ? -9.610 -4.688 14.671 1.00 97.06 213 VAL A CA 1
ATOM 1753 C C . VAL A 1 213 ? -9.629 -3.991 16.031 1.00 97.06 213 VAL A C 1
ATOM 1755 O O . VAL A 1 213 ? -10.640 -4.034 16.729 1.00 97.06 213 VAL A O 1
ATOM 1758 N N . ILE A 1 214 ? -8.567 -3.268 16.392 1.00 98.00 214 ILE A N 1
ATOM 1759 C CA . ILE A 1 214 ? -8.520 -2.521 17.657 1.00 98.00 214 ILE A CA 1
ATOM 1760 C C . ILE A 1 214 ? -9.656 -1.495 17.739 1.00 98.00 214 ILE A C 1
ATOM 1762 O O . ILE A 1 214 ? -10.363 -1.445 18.747 1.00 98.00 214 ILE A O 1
ATOM 1766 N N . ILE A 1 215 ? -9.866 -0.707 16.681 1.00 98.12 215 ILE A N 1
ATOM 1767 C CA . ILE A 1 215 ? -10.920 0.313 16.628 1.00 98.12 215 ILE A CA 1
ATOM 1768 C C . ILE A 1 215 ? -12.306 -0.344 16.677 1.00 98.12 215 ILE A C 1
ATOM 1770 O O . ILE A 1 215 ? -13.160 0.089 17.451 1.00 98.12 215 ILE A O 1
ATOM 1774 N N . LYS A 1 216 ? -12.532 -1.429 15.926 1.00 97.69 216 LYS A N 1
ATOM 1775 C CA . LYS A 1 216 ? -13.792 -2.188 15.938 1.00 97.69 216 LYS A CA 1
ATOM 1776 C C . LYS A 1 216 ? -14.171 -2.599 17.359 1.00 97.69 216 LYS A C 1
ATOM 1778 O O . LYS A 1 216 ? -15.269 -2.277 17.805 1.00 97.69 216 LYS A O 1
ATOM 1783 N N . TYR A 1 217 ? -13.260 -3.248 18.082 1.00 97.56 217 TYR A N 1
ATOM 1784 C CA . TYR A 1 217 ? -13.524 -3.727 19.442 1.00 97.56 217 TYR A CA 1
ATOM 1785 C C . TYR A 1 217 ? -13.531 -2.613 20.498 1.00 97.56 217 TYR A C 1
ATOM 1787 O O . TYR A 1 217 ? -14.210 -2.743 21.515 1.00 97.56 217 TYR A O 1
ATOM 1795 N N . HIS A 1 218 ? -12.882 -1.476 20.238 1.00 97.31 218 HIS A N 1
ATOM 1796 C CA . HIS A 1 218 ? -12.997 -0.303 21.105 1.00 97.31 218 HIS A CA 1
ATOM 1797 C C . HIS A 1 218 ? -14.435 0.244 21.140 1.00 97.31 218 HIS A C 1
ATOM 1799 O O . HIS A 1 218 ? -14.947 0.617 22.205 1.00 97.31 218 HIS A O 1
ATOM 1805 N N . PHE A 1 219 ? -15.102 0.248 19.982 1.00 96.81 219 PHE A N 1
ATOM 1806 C CA . PHE A 1 219 ? -16.460 0.767 19.824 1.00 96.81 219 PHE A CA 1
ATOM 1807 C C . PHE A 1 219 ? -17.567 -0.290 19.965 1.00 96.81 219 PHE A C 1
ATOM 1809 O O . PHE A 1 219 ? -18.708 0.092 20.204 1.00 96.81 219 PHE A O 1
ATOM 1816 N N . ILE A 1 220 ? -17.266 -1.594 19.900 1.00 95.00 220 ILE A N 1
ATOM 1817 C CA . ILE A 1 220 ? -18.281 -2.668 19.814 1.00 95.00 220 ILE A CA 1
ATOM 1818 C C . ILE A 1 220 ? -19.284 -2.704 20.981 1.00 95.00 220 ILE A C 1
ATOM 1820 O O . ILE A 1 220 ? -20.426 -3.124 20.810 1.00 95.00 220 ILE A O 1
ATOM 1824 N N . THR A 1 221 ? -18.878 -2.253 22.173 1.00 93.12 221 THR A N 1
ATOM 1825 C CA . THR A 1 221 ? -19.747 -2.201 23.363 1.00 93.12 221 THR A CA 1
ATOM 1826 C C . THR A 1 221 ? -20.482 -0.873 23.518 1.00 93.12 221 THR A C 1
ATOM 1828 O O . THR A 1 221 ? -21.314 -0.736 24.413 1.00 93.12 221 THR A O 1
ATOM 1831 N N . GLN A 1 222 ? -20.133 0.134 22.719 1.00 95.19 222 GLN A N 1
ATOM 1832 C CA . GLN A 1 222 ? -20.701 1.472 22.812 1.00 95.19 222 GLN A CA 1
ATOM 1833 C C . GLN A 1 222 ? -22.026 1.520 22.050 1.00 95.19 222 GLN A C 1
ATOM 1835 O O . GLN A 1 222 ? -22.180 0.907 20.991 1.00 95.19 222 GLN A O 1
ATOM 1840 N N . LYS A 1 223 ? -22.996 2.250 22.596 1.00 95.44 223 LYS A N 1
ATOM 1841 C CA . LYS A 1 223 ? -24.309 2.444 21.981 1.00 95.44 223 LYS A CA 1
ATOM 1842 C C . LYS A 1 223 ? -24.579 3.924 21.812 1.00 95.44 223 LYS A C 1
ATOM 1844 O O . LYS A 1 223 ? -24.154 4.732 22.633 1.00 95.44 223 LYS A O 1
ATOM 1849 N N . ILE A 1 224 ? -25.325 4.244 20.769 1.00 94.19 224 ILE A N 1
ATOM 1850 C CA . ILE A 1 224 ? -25.915 5.559 20.575 1.00 94.19 224 ILE A CA 1
ATOM 1851 C C . ILE A 1 224 ? -27.424 5.440 20.720 1.00 94.19 224 ILE A C 1
ATOM 1853 O O . ILE A 1 224 ? -28.034 4.499 20.204 1.00 94.19 224 ILE A O 1
ATOM 1857 N N . THR A 1 225 ? -27.998 6.403 21.428 1.00 94.69 225 THR A N 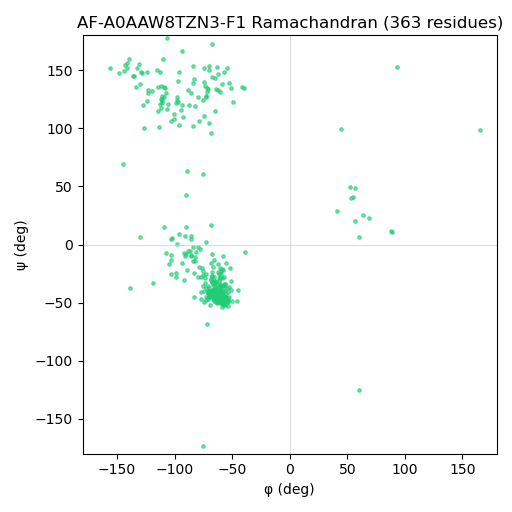1
ATOM 1858 C CA . THR A 1 225 ? -29.441 6.582 21.527 1.00 94.69 225 THR A CA 1
ATOM 1859 C C . THR A 1 225 ? -29.819 7.835 20.752 1.00 94.69 225 THR A C 1
ATOM 1861 O O . THR A 1 225 ? -29.215 8.885 20.961 1.00 94.69 225 THR A O 1
ATOM 1864 N N . TYR A 1 226 ? -30.777 7.715 19.837 1.00 92.06 226 TYR A N 1
ATOM 1865 C CA . TYR A 1 226 ? -31.302 8.836 19.060 1.00 92.06 226 TYR A CA 1
ATOM 1866 C C . TYR A 1 226 ? -32.809 8.683 18.842 1.00 92.06 226 TYR A C 1
ATOM 1868 O O . TYR A 1 226 ? -33.335 7.569 18.830 1.00 92.06 226 TYR A O 1
ATOM 1876 N N . SER A 1 227 ? -33.492 9.803 18.640 1.00 93.12 227 SER A N 1
ATOM 1877 C CA . SER A 1 227 ? -34.864 9.877 18.140 1.00 93.12 227 SER A CA 1
ATOM 1878 C C . SER A 1 227 ? -34.855 10.579 16.782 1.00 93.12 227 SER A C 1
ATOM 1880 O O . SER A 1 227 ? -33.977 11.393 16.490 1.00 93.12 227 SER A O 1
ATOM 1882 N N . ILE A 1 228 ? -35.808 10.235 15.920 1.00 90.44 228 ILE A N 1
ATOM 1883 C CA . ILE A 1 228 ? -36.029 10.925 14.647 1.00 90.44 228 ILE A CA 1
ATOM 1884 C C . ILE A 1 228 ? -37.370 11.639 14.779 1.00 90.44 228 ILE A C 1
ATOM 1886 O O . ILE A 1 228 ? -38.351 10.990 15.111 1.00 90.44 228 ILE A O 1
ATOM 1890 N N . ASN A 1 229 ? -37.414 12.954 14.545 1.00 92.75 229 ASN A N 1
ATOM 1891 C CA . ASN A 1 229 ? -38.6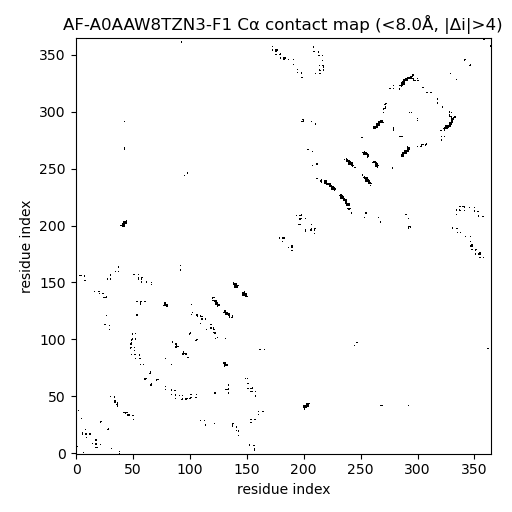40 13.765 14.631 1.00 92.75 229 ASN A CA 1
ATOM 1892 C C . ASN A 1 229 ? -39.399 13.623 15.968 1.00 92.75 229 ASN A C 1
ATOM 1894 O O . ASN A 1 229 ? -40.624 13.535 15.972 1.00 92.75 229 ASN A O 1
ATOM 1898 N N . ASP A 1 230 ? -38.668 13.551 17.086 1.00 87.56 230 ASP A N 1
ATOM 1899 C CA . ASP A 1 230 ? -39.220 13.333 18.435 1.00 87.56 230 ASP A CA 1
ATOM 1900 C C . ASP A 1 230 ? -40.059 12.045 18.582 1.00 87.56 230 ASP A C 1
ATOM 1902 O O . ASP A 1 230 ? -40.851 11.896 19.515 1.00 87.56 230 ASP A O 1
ATOM 1906 N N . GLU A 1 231 ? -39.871 11.080 17.676 1.00 90.88 231 GLU A N 1
ATOM 1907 C CA . GLU A 1 231 ? -40.447 9.744 17.786 1.00 90.88 231 GLU A CA 1
ATOM 1908 C C . GLU A 1 231 ? -39.707 8.893 18.837 1.00 90.88 231 GLU A C 1
ATOM 1910 O O . GLU A 1 231 ? -38.834 9.350 19.580 1.00 90.88 231 GLU A O 1
ATOM 1915 N N . LYS 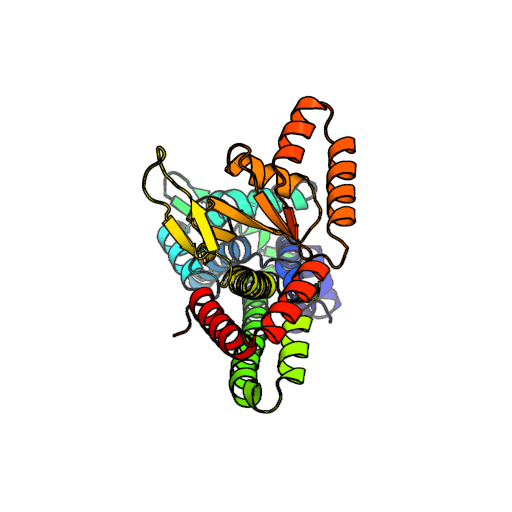A 1 232 ? -40.071 7.608 18.906 1.00 91.69 232 LYS A N 1
ATOM 1916 C CA . LYS A 1 232 ? -39.512 6.632 19.841 1.00 91.69 232 LYS A CA 1
ATOM 1917 C C . LYS A 1 232 ? -37.978 6.629 19.812 1.00 91.69 232 LYS A C 1
ATOM 1919 O O . LYS A 1 232 ? -37.364 6.552 18.754 1.00 91.69 232 LYS A O 1
ATOM 1924 N N . GLU A 1 233 ? -37.365 6.612 20.993 1.00 93.31 233 GLU A N 1
ATOM 1925 C CA . GLU A 1 233 ? -35.918 6.442 21.114 1.00 93.31 233 GLU A CA 1
ATOM 1926 C C . GLU A 1 233 ? -35.459 5.081 20.570 1.00 93.31 233 GLU A C 1
ATOM 1928 O O . GLU A 1 233 ? -35.993 4.016 20.907 1.00 93.31 233 GLU A O 1
ATOM 1933 N N . HIS A 1 234 ? -34.406 5.121 19.760 1.00 90.12 234 HIS A N 1
ATOM 1934 C CA . HIS A 1 234 ? -33.708 3.962 19.232 1.00 90.12 234 HIS A CA 1
ATOM 1935 C C . HIS A 1 234 ? -32.323 3.881 19.865 1.00 90.12 234 HIS A C 1
ATOM 1937 O O . HIS A 1 234 ? -31.531 4.809 19.739 1.00 90.12 234 HIS A O 1
ATOM 1943 N N . SER A 1 235 ? -32.006 2.752 20.503 1.00 94.25 235 SER A N 1
ATOM 1944 C CA . SER A 1 235 ? -30.654 2.461 20.988 1.00 94.25 235 SER A CA 1
ATOM 1945 C C . SER A 1 235 ? -30.010 1.399 20.105 1.00 94.25 235 SER A C 1
ATOM 1947 O O . SER A 1 235 ? -30.495 0.267 20.033 1.00 94.25 235 SER A O 1
ATOM 1949 N N . VAL A 1 236 ? -28.927 1.761 19.418 1.00 94.38 236 VAL A N 1
ATOM 1950 C CA . VAL A 1 236 ? -28.207 0.868 18.497 1.00 94.38 236 VAL A CA 1
ATOM 1951 C C . VAL A 1 236 ? -26.711 0.846 18.819 1.00 94.38 236 VAL A C 1
ATOM 1953 O O . VAL A 1 236 ? -26.168 1.854 19.278 1.00 94.38 236 VAL A O 1
ATOM 1956 N N . PRO A 1 237 ? -26.018 -0.286 18.604 1.00 95.06 237 PRO A N 1
ATOM 1957 C CA . PRO A 1 237 ? -24.578 -0.361 18.815 1.00 95.06 237 PRO A CA 1
ATOM 1958 C C . PRO A 1 237 ? -23.811 0.436 17.756 1.00 95.06 237 PRO A C 1
ATOM 1960 O O . PRO A 1 237 ? -24.233 0.526 16.598 1.00 95.06 237 PRO A O 1
ATOM 1963 N N . LEU A 1 238 ? -22.650 0.960 18.147 1.00 96.31 238 LEU A N 1
ATOM 1964 C CA . LEU A 1 238 ? -21.659 1.458 17.203 1.00 96.31 238 LEU A CA 1
ATOM 1965 C C . LEU A 1 238 ? -20.996 0.271 16.496 1.00 96.31 238 LEU A C 1
ATOM 1967 O O . LEU A 1 238 ? -20.510 -0.663 17.131 1.00 96.31 238 LEU A O 1
ATOM 1971 N N . MET A 1 239 ? -20.980 0.298 15.164 1.00 95.56 239 MET A N 1
ATOM 1972 C CA . MET A 1 239 ? -20.420 -0.778 14.341 1.00 95.56 239 MET A CA 1
ATOM 1973 C C . MET A 1 239 ? -19.422 -0.213 13.343 1.00 95.56 239 MET A C 1
ATOM 1975 O O . MET A 1 239 ? -19.806 0.589 12.493 1.00 95.56 239 MET A O 1
ATOM 1979 N N . VAL A 1 240 ? -18.167 -0.661 13.422 1.00 96.81 240 VAL A N 1
ATOM 1980 C CA . VAL A 1 240 ? -17.086 -0.250 12.516 1.00 96.81 240 VAL A CA 1
ATOM 1981 C C . VAL A 1 240 ? -16.891 -1.299 11.424 1.00 96.81 240 VAL A C 1
ATOM 1983 O O . VAL A 1 240 ? -16.599 -2.467 11.692 1.00 96.81 240 VAL A O 1
ATOM 1986 N N . TYR A 1 241 ? -17.021 -0.867 10.178 1.00 93.12 241 TYR A N 1
ATOM 1987 C CA . TYR A 1 241 ? -16.859 -1.685 8.986 1.00 93.12 241 TYR A CA 1
ATOM 1988 C C . TYR A 1 241 ? -15.568 -1.305 8.282 1.00 93.12 241 TYR A C 1
ATOM 1990 O O . TYR A 1 241 ? -15.302 -0.122 8.079 1.00 93.12 241 TYR A O 1
ATOM 1998 N N . LYS A 1 242 ? -14.792 -2.310 7.877 1.00 89.69 242 LYS A N 1
ATOM 1999 C CA . LYS A 1 242 ? -13.675 -2.109 6.962 1.00 89.69 242 LYS A CA 1
ATOM 2000 C C . LYS A 1 242 ? -14.217 -2.018 5.544 1.00 89.69 242 LYS A C 1
ATOM 2002 O O . LYS A 1 242 ? -14.957 -2.894 5.098 1.00 89.69 242 LYS A O 1
ATOM 2007 N N . VAL A 1 243 ? -13.857 -0.960 4.840 1.00 83.69 243 VAL A N 1
ATOM 2008 C CA . VAL A 1 243 ? -14.240 -0.759 3.449 1.00 83.69 243 VAL A CA 1
ATOM 2009 C C . VAL A 1 243 ? -13.243 -1.522 2.570 1.00 83.69 243 VAL A C 1
ATOM 2011 O O . VAL A 1 243 ? -12.042 -1.593 2.840 1.00 83.69 243 VAL A O 1
ATOM 2014 N N . GLY A 1 244 ? -13.747 -2.180 1.525 1.00 68.88 244 GLY A N 1
ATOM 2015 C CA . GLY A 1 244 ? -12.884 -2.739 0.486 1.00 68.88 244 GLY A CA 1
ATOM 2016 C C . GLY A 1 244 ? -12.200 -1.623 -0.309 1.00 68.88 244 GLY A C 1
ATOM 2017 O O . GLY A 1 244 ? -12.552 -0.455 -0.194 1.00 68.88 244 GLY A O 1
ATOM 2018 N N . ARG A 1 245 ? -11.262 -1.960 -1.199 1.00 60.88 245 ARG A N 1
ATOM 2019 C CA . ARG A 1 245 ? -10.796 -0.971 -2.183 1.00 60.88 245 ARG A CA 1
ATOM 2020 C C . ARG A 1 245 ? -11.940 -0.698 -3.161 1.00 60.88 245 ARG A C 1
ATOM 2022 O O . ARG A 1 245 ? -12.152 -1.480 -4.084 1.00 60.88 245 ARG A O 1
ATOM 2029 N N . THR A 1 246 ? -12.717 0.356 -2.932 1.00 48.50 246 THR A N 1
ATOM 2030 C CA . THR A 1 246 ? -13.716 0.820 -3.898 1.00 48.50 246 THR A CA 1
ATOM 2031 C C . THR A 1 246 ? -12.984 1.364 -5.128 1.00 48.50 246 THR A C 1
ATOM 2033 O O . THR A 1 246 ? -11.883 1.905 -5.037 1.00 48.50 246 THR A O 1
ATOM 2036 N N . ASN A 1 247 ? -13.552 1.153 -6.317 1.00 39.34 247 ASN A N 1
ATOM 2037 C CA . ASN A 1 247 ? -12.883 1.343 -7.611 1.00 39.34 247 ASN A CA 1
ATOM 2038 C C . ASN A 1 247 ? -12.553 2.810 -7.988 1.00 39.34 247 ASN A C 1
ATOM 2040 O O . ASN A 1 247 ? -12.253 3.082 -9.147 1.00 39.34 247 ASN A O 1
ATOM 2044 N N . ALA A 1 248 ? -12.552 3.752 -7.046 1.00 37.97 248 ALA A N 1
ATOM 2045 C CA . ALA A 1 248 ? -12.281 5.162 -7.301 1.00 37.97 248 ALA A CA 1
ATOM 2046 C C . ALA A 1 248 ? -10.959 5.601 -6.638 1.00 37.97 248 ALA A C 1
ATOM 2048 O O . ALA A 1 248 ? -10.903 5.830 -5.439 1.00 37.97 248 ALA A O 1
ATOM 2049 N N . ASN A 1 249 ? -9.896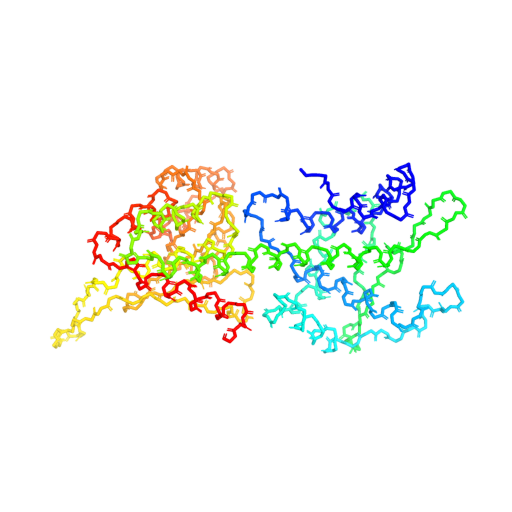 5.702 -7.445 1.00 38.16 249 ASN A N 1
ATOM 2050 C CA . ASN A 1 249 ? -8.695 6.532 -7.254 1.00 38.16 249 ASN A CA 1
ATOM 2051 C C . ASN A 1 249 ? -8.010 6.576 -5.860 1.00 38.16 249 ASN A C 1
ATOM 2053 O O . ASN A 1 249 ? -8.340 7.397 -5.016 1.00 38.16 249 ASN A O 1
ATOM 2057 N N . ASP A 1 250 ? -6.930 5.799 -5.697 1.00 52.00 250 ASP A N 1
ATOM 2058 C CA . ASP A 1 250 ? -5.679 6.105 -4.950 1.00 52.00 250 ASP A CA 1
ATOM 2059 C C . ASP A 1 250 ? -5.714 6.831 -3.581 1.00 52.00 250 ASP A C 1
ATOM 2061 O O . ASP A 1 250 ? -4.746 7.466 -3.165 1.00 52.00 250 ASP A O 1
ATOM 2065 N N . GLY A 1 251 ? -6.785 6.667 -2.819 1.00 54.19 251 GLY A N 1
ATOM 2066 C CA . GLY A 1 251 ? -6.854 6.921 -1.382 1.00 54.19 251 GLY A CA 1
ATOM 2067 C C . GLY A 1 251 ? -8.322 6.954 -1.018 1.00 54.19 251 GLY A C 1
ATOM 2068 O O . GLY A 1 251 ? -9.008 7.914 -1.344 1.00 54.19 251 GLY A O 1
ATOM 2069 N N . GLY A 1 252 ? -8.811 5.838 -0.502 1.00 65.62 252 GLY A N 1
ATOM 2070 C CA . GLY A 1 252 ? -10.205 5.675 -0.121 1.00 65.62 252 GLY A CA 1
ATOM 2071 C C . GLY A 1 252 ? -10.307 5.598 1.387 1.00 65.62 252 GLY A C 1
ATOM 2072 O O . GLY A 1 252 ? -9.314 5.261 2.018 1.00 65.62 252 GLY A O 1
ATOM 2073 N N . ILE A 1 253 ? -11.510 5.875 1.888 1.00 82.00 253 ILE A N 1
ATOM 2074 C CA . ILE A 1 253 ? -11.947 5.610 3.258 1.00 82.00 253 ILE A CA 1
ATOM 2075 C C . ILE A 1 253 ? -11.599 4.167 3.619 1.00 82.00 253 ILE A C 1
ATOM 2077 O O . ILE A 1 253 ? -12.073 3.250 2.946 1.00 82.00 253 ILE A O 1
ATOM 2081 N N . ASP A 1 254 ? -10.830 3.967 4.685 1.00 88.88 254 ASP A N 1
ATOM 2082 C CA . ASP A 1 254 ? -10.492 2.625 5.151 1.00 88.88 254 ASP A CA 1
ATOM 2083 C C . ASP A 1 254 ? -11.611 2.046 6.024 1.00 88.88 254 ASP A C 1
ATOM 2085 O O . ASP A 1 254 ? -12.008 0.896 5.814 1.00 88.88 254 ASP A O 1
ATOM 2089 N N . TYR A 1 255 ? -12.165 2.823 6.968 1.00 93.56 255 TYR A N 1
ATOM 2090 C CA . TYR A 1 255 ? -13.248 2.364 7.854 1.00 93.56 255 TYR A CA 1
ATOM 2091 C C . TYR A 1 255 ? -14.430 3.331 7.891 1.00 93.56 255 TYR A C 1
ATOM 2093 O O . TYR A 1 255 ? -14.272 4.548 7.821 1.00 93.56 255 TYR A O 1
ATOM 2101 N N . ILE A 1 256 ? -15.630 2.782 8.073 1.00 94.88 256 ILE A N 1
ATOM 2102 C CA . ILE A 1 256 ? -16.855 3.552 8.299 1.00 94.88 256 ILE A CA 1
ATOM 2103 C C . ILE A 1 256 ? -17.593 3.018 9.521 1.00 94.88 256 ILE A C 1
ATOM 2105 O O . ILE A 1 256 ? -17.707 1.806 9.711 1.00 94.88 256 ILE A O 1
ATOM 2109 N N . MET A 1 257 ? -18.118 3.912 10.351 1.00 96.06 257 MET A N 1
ATOM 2110 C CA . MET A 1 257 ? -18.877 3.551 11.540 1.00 96.06 257 MET A CA 1
ATOM 2111 C C . MET A 1 257 ? -20.350 3.917 11.397 1.00 96.06 257 MET A C 1
ATOM 2113 O O . MET A 1 257 ? -20.709 5.067 11.141 1.00 96.06 257 MET A O 1
ATOM 2117 N N . LYS A 1 258 ? -21.220 2.936 11.639 1.00 94.88 258 LYS A N 1
ATOM 2118 C CA . LYS A 1 258 ? -22.664 3.143 11.772 1.00 94.88 258 LYS A CA 1
ATOM 2119 C C . LYS A 1 258 ? -23.068 3.276 13.246 1.00 94.88 258 LYS A C 1
ATOM 2121 O O . LYS A 1 258 ? -22.454 2.616 14.084 1.00 94.88 258 LYS A O 1
ATOM 2126 N N . PRO A 1 259 ? -24.120 4.058 13.552 1.00 93.00 259 PRO A N 1
ATOM 2127 C CA . PRO A 1 259 ? -24.912 4.877 12.626 1.00 93.00 259 PRO A CA 1
ATOM 2128 C C . PRO A 1 259 ? -24.361 6.297 12.420 1.00 93.00 259 PRO A C 1
ATOM 2130 O O . PRO A 1 259 ? -24.886 7.002 11.571 1.00 93.00 259 PRO A O 1
ATOM 2133 N N . LEU A 1 260 ? -23.319 6.705 13.154 1.00 92.56 260 LEU A N 1
ATOM 2134 C CA . LEU A 1 260 ? -22.781 8.073 13.129 1.00 92.56 260 LEU A CA 1
ATOM 2135 C C . LEU A 1 260 ? -22.302 8.548 11.748 1.00 92.56 260 LEU A C 1
ATOM 2137 O O . LEU A 1 260 ? -22.167 9.745 11.535 1.00 92.56 260 LEU A O 1
ATOM 2141 N N . GLY A 1 261 ? -22.004 7.629 10.826 1.00 93.25 261 GLY A N 1
ATOM 2142 C CA . GLY A 1 261 ? -21.374 7.981 9.553 1.00 93.25 261 GLY A CA 1
ATOM 2143 C C . GLY A 1 261 ? -19.932 8.447 9.743 1.00 93.25 261 GLY A C 1
ATOM 2144 O O . GLY A 1 261 ? -19.401 9.172 8.907 1.00 93.25 261 GLY A O 1
ATOM 2145 N N . ARG A 1 262 ? -19.298 8.054 10.852 1.00 95.56 262 ARG A N 1
ATOM 2146 C CA . ARG A 1 262 ? -17.930 8.444 11.177 1.00 95.56 262 ARG A CA 1
ATOM 2147 C C . ARG A 1 262 ? -16.943 7.722 10.260 1.00 95.56 262 ARG A C 1
ATOM 2149 O O . ARG A 1 262 ? -17.043 6.504 10.086 1.00 95.56 262 ARG A O 1
ATOM 2156 N N . ILE A 1 263 ? -16.016 8.473 9.674 1.00 94.69 263 ILE A N 1
ATOM 2157 C CA . ILE A 1 263 ? -15.079 8.001 8.650 1.00 94.69 263 ILE A CA 1
ATOM 2158 C C . ILE A 1 263 ? -13.674 7.929 9.234 1.00 94.69 263 ILE A C 1
ATOM 2160 O O . ILE A 1 263 ? -13.224 8.859 9.897 1.00 94.69 263 ILE A O 1
ATOM 2164 N N . PHE A 1 264 ? -12.971 6.835 8.945 1.00 95.44 264 PHE A N 1
ATOM 2165 C CA . PHE A 1 264 ? -11.593 6.626 9.362 1.00 95.44 264 PHE A CA 1
ATOM 2166 C C . PHE A 1 264 ? -10.690 6.446 8.150 1.00 95.44 264 PHE A C 1
ATOM 2168 O O . PHE A 1 264 ? -10.980 5.626 7.275 1.00 95.44 264 PHE A O 1
ATOM 2175 N N . GLN A 1 265 ? -9.577 7.172 8.153 1.00 93.38 265 GLN A N 1
ATOM 2176 C CA . GLN A 1 265 ? -8.567 7.119 7.108 1.00 93.38 265 GLN A CA 1
ATOM 2177 C C . GLN A 1 265 ? -7.196 6.791 7.681 1.00 93.38 265 GLN A C 1
ATOM 2179 O O . GLN A 1 265 ? -6.691 7.505 8.550 1.00 93.38 265 GLN A O 1
ATOM 2184 N N . VAL A 1 266 ? -6.569 5.726 7.189 1.00 91.62 266 VAL A N 1
ATOM 2185 C CA . VAL A 1 266 ? -5.25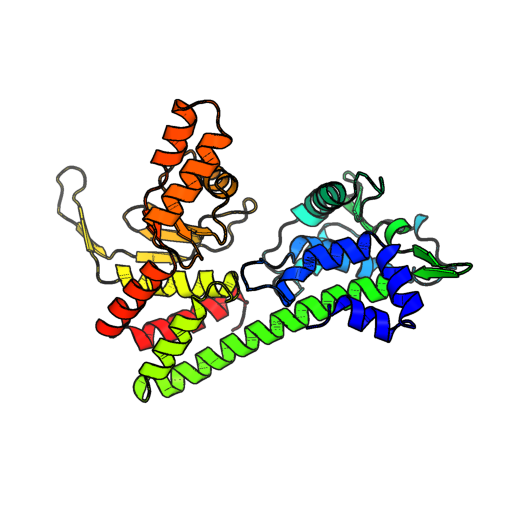2 5.290 7.645 1.00 91.62 266 VAL A CA 1
ATOM 2186 C C . VAL A 1 266 ? -4.162 5.988 6.850 1.00 91.62 266 VAL A C 1
ATOM 2188 O O . VAL A 1 266 ? -4.159 6.027 5.621 1.00 91.62 266 VAL A O 1
ATOM 2191 N N . THR A 1 267 ? -3.169 6.511 7.559 1.00 88.56 267 THR A N 1
ATOM 2192 C CA . THR A 1 267 ? -2.008 7.153 6.944 1.00 88.56 267 THR A CA 1
ATOM 2193 C C . THR A 1 267 ? -0.729 6.837 7.699 1.00 88.56 267 THR A C 1
ATOM 2195 O O . THR A 1 267 ? -0.709 6.579 8.902 1.00 88.56 267 THR A O 1
ATOM 2198 N N . GLU A 1 268 ? 0.383 6.854 6.974 1.00 85.12 268 GLU A N 1
ATOM 2199 C CA . GLU A 1 268 ? 1.690 6.467 7.501 1.00 85.12 268 GLU A CA 1
ATOM 2200 C C . GLU A 1 268 ? 2.603 7.655 7.779 1.00 85.12 268 GLU A C 1
ATOM 2202 O O . GLU A 1 268 ? 3.609 7.517 8.472 1.00 85.12 268 GLU A O 1
ATOM 2207 N N . VAL A 1 269 ? 2.286 8.821 7.222 1.00 87.06 269 VAL A N 1
ATOM 2208 C CA . VAL A 1 269 ? 3.153 10.003 7.221 1.00 87.06 269 VAL A CA 1
ATOM 2209 C C . VAL A 1 269 ? 2.372 11.224 7.670 1.00 87.06 269 VAL A C 1
ATOM 2211 O O . VAL A 1 269 ? 1.169 11.277 7.467 1.00 87.06 269 VAL A O 1
ATOM 2214 N N . LEU A 1 270 ? 3.082 12.215 8.203 1.00 91.62 270 LEU A N 1
ATOM 2215 C CA . LEU A 1 270 ? 2.520 13.490 8.663 1.00 91.62 270 LEU A CA 1
ATOM 2216 C C . LEU A 1 270 ? 2.484 14.566 7.562 1.00 91.62 270 LEU A C 1
ATOM 2218 O O . LEU A 1 270 ? 2.321 15.741 7.854 1.00 91.62 270 LEU A O 1
ATOM 2222 N N . ASP A 1 271 ? 2.653 14.176 6.295 1.00 90.31 271 ASP A N 1
ATOM 2223 C CA . ASP A 1 271 ? 2.610 15.106 5.161 1.00 90.31 271 ASP A CA 1
ATOM 2224 C C . ASP A 1 271 ? 1.179 15.614 4.943 1.00 90.31 271 ASP A C 1
ATOM 2226 O O . ASP A 1 271 ? 0.344 14.877 4.405 1.00 90.31 271 ASP A O 1
ATOM 2230 N N . PHE A 1 272 ? 0.918 16.867 5.335 1.00 92.31 272 PHE A N 1
ATOM 2231 C CA . PHE A 1 272 ? -0.400 17.513 5.294 1.00 92.31 272 PHE A CA 1
ATOM 2232 C C . PHE A 1 272 ? -1.097 17.393 3.926 1.00 92.31 272 PHE A C 1
ATOM 2234 O O . PHE A 1 272 ? -2.317 17.248 3.868 1.00 92.31 272 PHE A O 1
ATOM 2241 N N . ARG A 1 273 ? -0.338 17.354 2.818 1.00 91.25 273 ARG A N 1
ATOM 2242 C CA . ARG A 1 273 ? -0.887 17.263 1.452 1.00 91.25 273 ARG A CA 1
ATOM 2243 C C . ARG A 1 273 ? -1.699 15.991 1.237 1.00 91.25 273 ARG A C 1
ATOM 2245 O O . ARG A 1 273 ? -2.648 15.999 0.461 1.00 91.25 273 ARG A O 1
ATOM 2252 N N . LYS A 1 274 ? -1.341 14.894 1.915 1.00 88.69 274 LYS A N 1
ATOM 2253 C CA . LYS A 1 274 ? -2.106 13.640 1.840 1.00 88.69 274 LYS A CA 1
ATOM 2254 C C . LYS A 1 274 ? -3.445 13.747 2.558 1.00 88.69 274 LYS A C 1
ATOM 2256 O O . LYS A 1 274 ? -4.445 13.289 2.025 1.00 88.69 274 LYS A O 1
ATOM 2261 N N . TYR A 1 275 ? -3.456 14.380 3.726 1.00 92.25 275 TYR A N 1
ATOM 2262 C CA . TYR A 1 275 ? -4.675 14.596 4.499 1.00 92.25 275 TYR A CA 1
ATOM 2263 C C . TYR A 1 275 ? -5.643 15.497 3.737 1.00 92.25 275 TYR A C 1
ATOM 2265 O O . TYR A 1 275 ? -6.811 15.158 3.604 1.00 92.25 275 TYR A O 1
ATOM 2273 N N . PHE A 1 276 ? -5.147 16.602 3.172 1.00 93.00 276 PHE A N 1
ATOM 2274 C CA . PHE A 1 276 ? -5.979 17.542 2.417 1.00 93.00 276 PHE A CA 1
ATOM 2275 C C . PHE A 1 276 ? -6.547 16.889 1.158 1.00 93.00 276 PHE A C 1
ATOM 2277 O O . PHE A 1 276 ? -7.726 17.046 0.873 1.00 93.00 276 PHE A O 1
ATOM 2284 N N . LEU A 1 277 ? -5.754 16.055 0.477 1.00 89.56 277 LEU A N 1
ATOM 2285 C CA . LEU A 1 277 ? -6.239 15.260 -0.648 1.00 89.56 277 LEU A CA 1
ATOM 2286 C C . LEU A 1 277 ? -7.380 14.309 -0.248 1.00 89.56 277 LEU A C 1
ATOM 2288 O O . LEU A 1 277 ? -8.310 14.120 -1.026 1.00 89.56 277 LEU A O 1
ATOM 2292 N N . ASP A 1 278 ? -7.315 13.683 0.928 1.00 88.88 278 ASP A N 1
ATOM 2293 C CA . ASP A 1 278 ? -8.388 12.805 1.406 1.00 88.88 278 ASP A CA 1
ATOM 2294 C C . ASP A 1 278 ? -9.629 13.600 1.864 1.00 88.88 278 ASP A C 1
ATOM 2296 O O . ASP A 1 278 ? -10.753 13.161 1.623 1.00 88.88 278 ASP A O 1
ATOM 2300 N N . ILE A 1 279 ? -9.441 14.802 2.421 1.00 92.69 279 ILE A N 1
ATOM 2301 C CA . ILE A 1 279 ? -10.513 15.759 2.752 1.00 92.69 279 ILE A CA 1
ATOM 2302 C C . ILE A 1 279 ? -11.230 16.245 1.481 1.00 92.69 279 ILE A C 1
ATOM 2304 O O . ILE A 1 279 ? -12.462 16.240 1.422 1.00 92.69 279 ILE A O 1
ATOM 2308 N N . ASP A 1 280 ? -10.481 16.593 0.432 1.00 91.44 280 ASP A N 1
ATOM 2309 C CA . ASP A 1 280 ? -11.027 17.027 -0.858 1.00 91.44 280 ASP A CA 1
ATOM 2310 C C . ASP A 1 280 ? -11.900 15.949 -1.504 1.00 91.44 280 ASP A C 1
ATOM 2312 O O . ASP A 1 280 ? -12.969 16.244 -2.045 1.00 91.44 280 ASP A O 1
ATOM 2316 N N . LYS A 1 281 ? -11.494 14.677 -1.403 1.00 86.38 281 LYS A N 1
ATOM 2317 C CA . LYS A 1 281 ? -12.274 13.543 -1.932 1.00 86.38 281 LYS A CA 1
ATOM 2318 C C . LYS A 1 281 ? -13.643 13.396 -1.277 1.00 86.38 281 LYS A C 1
ATOM 2320 O O . LYS A 1 281 ? -14.530 12.800 -1.887 1.00 86.38 281 LYS A O 1
ATOM 2325 N N . LEU A 1 282 ? -13.810 13.911 -0.062 1.00 89.19 282 LEU A N 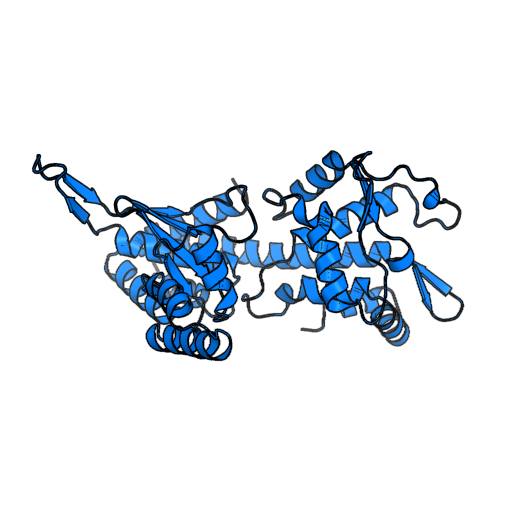1
ATOM 2326 C CA . LEU A 1 282 ? -15.068 13.884 0.678 1.00 89.19 282 LEU A CA 1
ATOM 2327 C C . LEU A 1 282 ? -15.720 15.261 0.786 1.00 89.19 282 LEU A C 1
ATOM 2329 O O . LEU A 1 282 ? -16.634 15.430 1.587 1.00 89.19 282 LEU A O 1
ATOM 2333 N N . ILE A 1 283 ? -15.283 16.231 -0.024 1.00 91.00 283 ILE A N 1
ATOM 2334 C CA . ILE A 1 283 ? -15.845 17.586 -0.048 1.00 91.00 283 ILE A CA 1
ATOM 2335 C C . ILE A 1 283 ? -15.872 18.179 1.374 1.00 91.00 283 ILE A C 1
ATOM 2337 O O . ILE A 1 283 ? -16.890 18.683 1.838 1.00 91.00 283 ILE A O 1
ATOM 2341 N N . HIS A 1 284 ? -14.741 18.092 2.082 1.00 92.88 284 HIS A N 1
ATOM 2342 C CA . HIS A 1 284 ? -14.580 18.634 3.437 1.00 92.88 284 HIS A CA 1
ATOM 2343 C C . HIS A 1 284 ? -15.481 17.999 4.515 1.00 92.88 284 HIS A C 1
ATOM 2345 O O . HIS A 1 284 ? -15.778 18.613 5.539 1.00 92.88 284 HIS A O 1
ATOM 2351 N N . TYR A 1 285 ? -15.910 16.750 4.316 1.00 93.75 285 TYR A N 1
ATOM 2352 C CA . TYR A 1 285 ? -16.531 15.967 5.385 1.00 93.75 285 TYR A CA 1
ATOM 2353 C C . TYR A 1 285 ? -15.522 15.673 6.518 1.00 93.75 285 TYR A C 1
ATOM 2355 O O . TYR A 1 285 ? -14.359 15.410 6.207 1.00 93.75 285 TYR A O 1
ATOM 2363 N N . PRO A 1 286 ? -15.929 15.660 7.806 1.00 96.00 286 PRO A N 1
ATOM 2364 C CA . PRO A 1 286 ? -15.032 15.340 8.916 1.00 96.00 286 PRO A CA 1
ATOM 2365 C C . PRO A 1 286 ? -14.429 13.930 8.830 1.00 96.00 286 PRO A C 1
ATOM 2367 O O . PRO A 1 286 ? -15.139 12.940 8.647 1.00 96.00 286 PRO A O 1
ATOM 2370 N N . ILE A 1 287 ? -13.109 13.830 8.993 1.00 95.88 287 ILE A N 1
ATOM 2371 C CA . ILE A 1 287 ? -12.361 12.571 8.909 1.00 95.88 287 ILE A CA 1
ATOM 2372 C C . ILE A 1 287 ? -11.583 12.340 10.199 1.00 95.88 287 ILE A C 1
ATOM 2374 O O . ILE A 1 287 ? -10.851 13.210 10.677 1.00 95.88 287 ILE A O 1
ATOM 2378 N N . THR A 1 288 ? -11.674 11.122 10.723 1.00 97.81 288 THR A N 1
ATOM 2379 C CA . THR A 1 288 ? -10.756 10.624 11.743 1.00 97.81 288 THR A CA 1
ATOM 2380 C C . THR A 1 288 ? -9.532 9.996 11.085 1.00 97.81 288 THR A C 1
ATOM 2382 O O . THR A 1 288 ? -9.643 9.014 10.353 1.00 97.81 288 THR A O 1
ATOM 2385 N N . PHE A 1 289 ? -8.338 10.517 11.355 1.00 96.75 289 PHE A N 1
ATOM 2386 C CA . PHE A 1 289 ? -7.103 9.983 10.782 1.00 96.75 289 PHE A CA 1
ATOM 2387 C C . PHE A 1 289 ? -6.404 9.021 11.742 1.00 96.75 289 PHE A C 1
ATOM 2389 O O . PHE A 1 289 ? -6.018 9.396 12.847 1.00 96.75 289 PHE A O 1
ATOM 2396 N N . VAL A 1 290 ? -6.180 7.787 11.293 1.00 96.69 290 VAL A N 1
ATOM 2397 C CA . VAL A 1 290 ? -5.428 6.755 12.014 1.00 96.69 290 VAL A CA 1
ATOM 2398 C C . VAL A 1 290 ? -3.987 6.759 11.506 1.00 96.69 290 VAL A C 1
ATOM 2400 O O . VAL A 1 290 ? -3.681 6.288 10.413 1.00 96.69 290 VAL A O 1
ATOM 2403 N N . VAL A 1 291 ? -3.087 7.340 12.290 1.00 94.50 291 VAL A N 1
ATOM 2404 C CA . VAL A 1 291 ? -1.734 7.700 11.876 1.00 94.50 291 VAL A CA 1
ATOM 2405 C C . VAL A 1 291 ? -0.706 6.737 12.473 1.00 94.50 291 VAL A C 1
ATOM 2407 O O . VAL A 1 291 ? -0.530 6.654 13.689 1.00 94.50 291 VAL A O 1
ATOM 2410 N N . LYS A 1 292 ? 0.056 6.054 11.616 1.00 92.69 292 LYS A N 1
ATOM 2411 C CA . LYS A 1 292 ? 1.132 5.116 11.988 1.00 92.69 292 LYS A CA 1
ATOM 2412 C C . LYS A 1 292 ? 2.406 5.830 12.457 1.00 92.69 292 LYS A C 1
ATOM 2414 O O . LYS A 1 292 ? 3.482 5.752 11.851 1.00 92.69 292 LYS A O 1
ATOM 2419 N N . GLN A 1 293 ? 2.277 6.595 13.529 1.00 93.38 293 GLN A N 1
ATOM 2420 C CA . GLN A 1 293 ? 3.362 7.350 14.140 1.00 93.38 293 GLN A CA 1
ATOM 2421 C C . GLN A 1 293 ? 3.338 7.148 15.649 1.00 93.38 293 GLN A C 1
ATOM 2423 O O . GLN A 1 293 ? 2.281 7.195 16.274 1.00 93.38 293 GLN A O 1
ATOM 2428 N N . ASP A 1 294 ? 4.519 6.913 16.217 1.00 94.06 294 ASP A N 1
ATOM 2429 C CA . ASP A 1 294 ? 4.696 6.704 17.653 1.00 94.06 294 ASP A CA 1
ATOM 2430 C C . ASP A 1 294 ? 4.943 8.047 18.349 1.00 94.06 294 ASP A C 1
ATOM 2432 O O . ASP A 1 294 ? 6.035 8.361 18.815 1.00 94.06 294 ASP A O 1
ATOM 2436 N N . ILE A 1 295 ? 3.930 8.909 18.267 1.00 95.56 295 ILE A N 1
ATOM 2437 C CA . ILE A 1 295 ? 3.870 10.232 18.892 1.00 95.56 295 ILE A CA 1
ATOM 2438 C C . ILE A 1 295 ? 2.449 10.468 19.402 1.00 95.56 295 ILE A C 1
ATOM 2440 O O . ILE A 1 295 ? 1.498 9.882 18.883 1.00 95.56 295 ILE A O 1
ATOM 2444 N N . GLU A 1 296 ? 2.284 11.344 20.387 1.00 97.62 296 GLU A N 1
ATOM 2445 C CA . GLU A 1 296 ? 0.950 11.720 20.867 1.00 97.62 296 GLU A CA 1
ATOM 2446 C C . GLU A 1 296 ? 0.119 12.408 19.762 1.00 97.62 296 GLU A C 1
ATOM 2448 O O . GLU A 1 296 ? 0.688 13.145 18.944 1.00 97.62 296 GLU A O 1
ATOM 2453 N N . PRO A 1 297 ? -1.215 12.217 19.739 1.00 97.62 297 PRO A N 1
ATOM 2454 C CA . PRO A 1 297 ? -2.096 12.819 18.736 1.00 97.62 297 PRO A CA 1
ATOM 2455 C C . PRO A 1 297 ? -1.970 14.336 18.602 1.00 97.62 297 PRO A C 1
ATOM 2457 O O . PRO A 1 297 ? -1.939 14.857 17.489 1.00 97.62 297 PRO A O 1
ATOM 2460 N N . THR A 1 298 ? -1.836 15.046 19.724 1.00 97.31 298 THR A N 1
ATOM 2461 C CA . THR A 1 298 ? -1.681 16.508 19.750 1.00 97.31 298 THR A CA 1
ATOM 2462 C C . THR A 1 298 ? -0.423 16.945 19.007 1.00 97.31 298 THR A C 1
ATOM 2464 O O . THR A 1 298 ? -0.483 17.802 18.133 1.00 97.31 298 THR A O 1
ATOM 2467 N N . LYS A 1 299 ? 0.702 16.267 19.253 1.00 97.56 299 LYS A N 1
ATOM 2468 C CA . LYS A 1 299 ? 1.976 16.523 18.573 1.00 97.56 299 LYS A CA 1
ATOM 2469 C C . LYS A 1 299 ? 1.930 16.171 17.084 1.00 97.56 299 LYS A C 1
ATOM 2471 O O . LYS A 1 299 ? 2.610 16.806 16.279 1.00 97.56 299 LYS A O 1
ATOM 2476 N N . ALA A 1 300 ? 1.167 15.143 16.706 1.00 96.75 300 ALA A N 1
ATOM 2477 C CA . ALA A 1 300 ? 0.923 14.834 15.300 1.00 96.75 300 ALA A CA 1
ATOM 2478 C C . ALA A 1 300 ? 0.143 15.969 14.620 1.00 96.75 300 ALA A C 1
ATOM 2480 O O . ALA A 1 300 ? 0.565 16.430 13.560 1.00 96.75 300 ALA A O 1
ATOM 2481 N N . MET A 1 301 ? -0.926 16.453 15.262 1.00 96.69 301 MET A N 1
ATOM 2482 C CA . MET A 1 301 ? -1.735 17.566 14.765 1.00 96.69 301 MET A CA 1
ATOM 2483 C C . MET A 1 301 ? -0.914 18.852 14.631 1.00 96.69 301 MET A C 1
ATOM 2485 O O . MET A 1 301 ? -0.933 19.477 13.577 1.00 96.69 301 MET A O 1
ATOM 2489 N N . GLU A 1 302 ? -0.126 19.207 15.649 1.00 96.69 302 GLU A N 1
ATOM 2490 C CA . GLU A 1 302 ? 0.763 20.377 15.623 1.00 96.69 302 GLU A CA 1
ATOM 2491 C C . GLU A 1 302 ? 1.724 20.342 14.430 1.00 96.69 302 GLU A C 1
ATOM 2493 O O . GLU A 1 302 ? 1.880 21.338 13.732 1.00 96.69 302 GLU A O 1
ATOM 2498 N N . ARG A 1 303 ? 2.347 19.187 14.155 1.00 96.00 303 ARG A N 1
ATOM 2499 C CA . ARG A 1 303 ? 3.252 19.032 13.005 1.00 96.00 303 ARG A CA 1
ATOM 2500 C C . ARG A 1 303 ? 2.531 19.238 11.676 1.00 96.00 303 ARG A C 1
ATOM 2502 O O . ARG A 1 303 ? 3.024 19.985 10.842 1.00 96.00 303 ARG A O 1
ATOM 2509 N N . ILE A 1 304 ? 1.365 18.613 11.506 1.00 95.00 304 ILE A N 1
ATOM 2510 C CA . ILE A 1 304 ? 0.560 18.731 10.282 1.00 95.00 304 ILE A CA 1
ATOM 2511 C C . ILE A 1 304 ? 0.144 20.189 10.052 1.00 9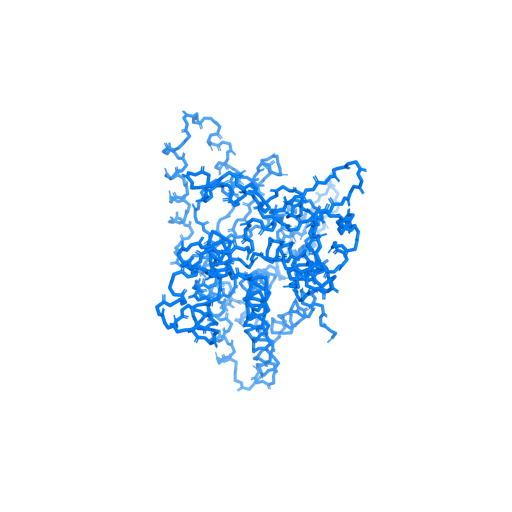5.00 304 ILE A C 1
ATOM 2513 O O . ILE A 1 304 ? 0.296 20.703 8.946 1.00 95.00 304 ILE A O 1
ATOM 2517 N N . VAL A 1 305 ? -0.350 20.862 11.096 1.00 94.06 305 VAL A N 1
ATOM 2518 C CA . VAL A 1 305 ? -0.804 22.258 11.025 1.00 94.06 305 VAL A CA 1
ATOM 2519 C C . VAL A 1 305 ? 0.359 23.201 10.727 1.00 94.06 305 VAL A C 1
ATOM 2521 O O . VAL A 1 305 ? 0.233 24.031 9.831 1.00 94.06 305 VAL A O 1
ATOM 2524 N N . ASN A 1 306 ? 1.491 23.062 11.422 1.00 94.31 306 ASN A N 1
ATOM 2525 C CA . ASN A 1 306 ? 2.662 23.913 11.201 1.00 94.31 306 ASN A CA 1
ATOM 2526 C C . ASN A 1 306 ? 3.203 23.759 9.773 1.00 94.31 306 ASN A C 1
ATOM 2528 O O . ASN A 1 306 ? 3.464 24.756 9.099 1.00 94.31 306 ASN A O 1
ATOM 2532 N N . ASP A 1 307 ? 3.316 22.522 9.281 1.00 92.25 307 ASP A N 1
ATOM 2533 C CA . ASP A 1 307 ? 3.758 22.261 7.910 1.00 92.25 307 ASP A CA 1
ATOM 2534 C C . ASP A 1 307 ? 2.771 22.851 6.887 1.00 92.25 307 ASP A C 1
ATOM 2536 O O . ASP A 1 307 ? 3.191 23.437 5.886 1.00 92.25 307 ASP A O 1
ATOM 2540 N N . ALA A 1 308 ? 1.462 22.758 7.141 1.00 93.19 308 ALA A N 1
ATOM 2541 C CA . ALA A 1 308 ? 0.440 23.343 6.277 1.00 93.19 308 ALA A CA 1
ATOM 2542 C C . ALA A 1 308 ? 0.495 24.881 6.269 1.00 93.19 308 ALA A C 1
ATOM 2544 O O . ALA A 1 308 ? 0.470 25.474 5.194 1.00 93.19 308 ALA A O 1
ATOM 2545 N N . GLN A 1 309 ? 0.644 25.529 7.430 1.00 93.12 309 GLN A N 1
ATOM 2546 C CA . GLN A 1 309 ? 0.744 26.992 7.561 1.00 93.12 309 GLN A CA 1
ATOM 2547 C C . GLN A 1 309 ? 1.917 27.584 6.773 1.00 93.12 309 GLN A C 1
ATOM 2549 O O . GLN A 1 309 ? 1.799 28.671 6.216 1.00 93.12 309 GLN A O 1
ATOM 2554 N N . ILE A 1 310 ? 3.039 26.866 6.694 1.00 90.19 310 ILE A N 1
ATOM 2555 C CA . ILE A 1 310 ? 4.209 27.295 5.914 1.00 90.19 310 ILE A CA 1
ATOM 2556 C C . ILE A 1 310 ? 3.909 27.290 4.406 1.00 90.19 310 ILE A C 1
ATOM 2558 O O . ILE A 1 310 ? 4.456 28.101 3.660 1.00 90.19 310 ILE A O 1
ATOM 2562 N N . ASN A 1 311 ? 3.058 26.369 3.946 1.00 86.38 311 ASN A N 1
ATOM 2563 C CA . ASN A 1 311 ? 2.818 26.116 2.525 1.00 86.38 311 ASN A CA 1
ATOM 2564 C C . ASN A 1 311 ? 1.493 26.700 2.001 1.00 86.38 311 ASN A C 1
ATOM 2566 O O . ASN A 1 311 ? 1.305 26.756 0.786 1.00 86.38 311 ASN A O 1
ATOM 2570 N N . TYR A 1 312 ? 0.580 27.127 2.879 1.00 83.81 312 TYR A N 1
ATOM 2571 C CA . TYR A 1 312 ? -0.716 27.707 2.521 1.00 83.81 312 TYR A CA 1
ATOM 2572 C C . TYR A 1 312 ? -0.778 29.195 2.856 1.00 83.81 312 TYR A C 1
ATOM 2574 O O . TYR A 1 312 ? -0.637 29.602 4.004 1.00 83.81 312 TYR A O 1
ATOM 2582 N N . SER A 1 313 ? -1.042 30.008 1.834 1.00 84.19 313 SER A N 1
ATOM 2583 C CA . SER A 1 313 ? -1.070 31.470 1.946 1.00 84.19 313 SER A CA 1
ATOM 2584 C C . SER A 1 313 ? -2.403 32.023 2.457 1.00 84.19 313 SER A C 1
ATOM 2586 O O . SER A 1 313 ? -2.428 33.130 2.985 1.00 84.19 313 SER A O 1
ATOM 2588 N N . ASP A 1 314 ? -3.504 31.284 2.273 1.00 90.50 314 ASP A N 1
ATOM 2589 C CA . ASP A 1 314 ? -4.861 31.710 2.635 1.00 90.50 314 ASP A CA 1
ATOM 2590 C C . ASP A 1 314 ? -5.300 31.074 3.972 1.00 90.50 314 ASP A C 1
ATOM 2592 O O . ASP A 1 314 ? -5.532 29.857 4.029 1.00 90.50 314 ASP A O 1
ATOM 2596 N N . PRO A 1 315 ? -5.458 31.874 5.046 1.00 89.94 315 PRO A N 1
ATOM 2597 C CA . PRO A 1 315 ? -5.867 31.369 6.355 1.00 89.94 315 PRO A CA 1
ATOM 2598 C C . PRO A 1 315 ? -7.289 30.797 6.389 1.00 89.94 315 PRO A C 1
ATOM 2600 O O . PRO A 1 315 ? -7.554 29.876 7.159 1.00 89.94 315 PRO A O 1
ATOM 2603 N N . SER A 1 316 ? -8.214 31.319 5.578 1.00 89.69 316 SER A N 1
ATOM 2604 C CA . SER A 1 316 ? -9.603 30.850 5.546 1.00 89.69 316 SER A CA 1
ATOM 2605 C C . SER A 1 316 ? -9.694 29.457 4.933 1.00 89.69 316 SER A C 1
ATOM 2607 O O . SER A 1 316 ? -10.374 28.584 5.472 1.00 89.69 316 SER A O 1
ATOM 2609 N N . ILE A 1 317 ? -8.979 29.239 3.826 1.00 89.56 317 ILE A N 1
ATOM 2610 C CA . ILE A 1 317 ? -8.895 27.926 3.179 1.00 89.56 317 ILE A CA 1
ATOM 2611 C C . ILE A 1 317 ? -8.246 26.924 4.132 1.00 89.56 317 ILE A C 1
ATOM 2613 O O . ILE A 1 317 ? -8.791 25.845 4.352 1.00 89.56 317 ILE A O 1
ATOM 2617 N N . LEU A 1 318 ? -7.120 27.294 4.748 1.00 93.06 318 LEU A N 1
ATOM 2618 C CA . LEU A 1 318 ? -6.439 26.429 5.704 1.00 93.06 318 LEU A CA 1
ATOM 2619 C C . LEU A 1 318 ? -7.362 26.023 6.860 1.00 93.06 318 LEU A C 1
ATOM 2621 O O . LEU A 1 318 ? -7.467 24.838 7.166 1.00 93.06 318 LEU A O 1
ATOM 2625 N N . ASN A 1 319 ? -8.077 26.978 7.460 1.00 93.56 319 ASN A N 1
ATOM 2626 C CA . ASN A 1 319 ? -9.001 26.697 8.558 1.00 93.56 319 ASN A CA 1
ATOM 2627 C C . ASN A 1 319 ? -10.110 25.711 8.163 1.00 93.56 319 ASN A C 1
ATOM 2629 O O . ASN A 1 319 ? -10.472 24.876 8.986 1.00 93.56 319 ASN A O 1
ATOM 2633 N N . SER A 1 320 ? -10.596 25.760 6.918 1.00 92.88 320 SER A N 1
ATOM 2634 C CA . SER A 1 320 ? -11.581 24.802 6.390 1.00 92.88 320 SER A CA 1
ATOM 2635 C C . SER A 1 320 ? -11.039 23.368 6.321 1.00 92.88 320 SER A C 1
ATOM 2637 O O . SER A 1 320 ? -11.748 22.408 6.624 1.00 92.88 320 SER A O 1
ATOM 2639 N N . TYR A 1 321 ? -9.766 23.191 5.954 1.00 95.56 321 TYR A N 1
ATOM 2640 C CA . TYR A 1 321 ? -9.136 21.869 5.998 1.00 95.56 321 TYR A CA 1
ATOM 2641 C C . TYR A 1 321 ? -8.913 21.406 7.435 1.00 95.56 321 TYR A C 1
ATOM 2643 O O . TYR A 1 321 ? -9.212 20.263 7.768 1.00 95.56 321 TYR A O 1
ATOM 2651 N N . ILE A 1 322 ? -8.409 22.290 8.301 1.00 95.88 322 ILE A N 1
ATOM 2652 C CA . ILE A 1 322 ? -8.128 21.950 9.699 1.00 95.88 322 ILE A CA 1
ATOM 2653 C C . ILE A 1 322 ? -9.413 21.579 10.452 1.00 95.88 322 ILE A C 1
ATOM 2655 O O . ILE A 1 322 ? -9.395 20.622 11.222 1.00 95.88 322 ILE A O 1
ATOM 2659 N N . SER A 1 323 ? -10.539 22.250 10.190 1.00 96.31 323 SER A N 1
ATOM 2660 C CA . SER A 1 323 ? -11.837 21.907 10.791 1.00 96.31 323 SER A CA 1
ATOM 2661 C C . SER A 1 323 ? -12.410 20.571 10.310 1.00 96.31 323 SER A C 1
ATOM 2663 O O . SER A 1 323 ? -13.305 20.031 10.957 1.00 96.31 323 SER A O 1
ATOM 2665 N N . SER A 1 324 ? -11.892 20.018 9.208 1.00 97.00 324 SER A N 1
ATOM 2666 C CA . SER A 1 324 ? -12.277 18.695 8.703 1.00 97.00 324 SER A CA 1
ATOM 2667 C C . SER A 1 324 ? -11.550 17.547 9.422 1.00 97.00 324 SER A C 1
ATOM 2669 O O . SER A 1 324 ? -11.872 16.383 9.196 1.00 97.00 324 SER A O 1
ATOM 2671 N N . PHE A 1 325 ? -10.581 17.829 10.302 1.00 97.06 325 PHE A N 1
ATOM 2672 C CA . PHE A 1 325 ? -10.004 16.813 11.186 1.00 97.06 325 PHE A CA 1
ATOM 2673 C C . PHE A 1 325 ? -10.946 16.569 12.368 1.00 97.06 325 PHE A C 1
ATOM 2675 O O . PHE A 1 325 ? -11.029 17.382 13.284 1.00 97.06 325 PHE A O 1
ATOM 2682 N N . GLU A 1 326 ? -11.634 15.429 12.362 1.00 97.00 326 GLU A N 1
ATOM 2683 C CA . GLU A 1 326 ? -12.535 15.030 13.449 1.00 97.00 326 GLU A CA 1
ATOM 2684 C C . GLU A 1 326 ? -11.754 14.511 14.669 1.00 97.00 326 GLU A C 1
ATOM 2686 O O . GLU A 1 326 ? -12.015 14.899 15.804 1.00 97.00 326 GLU A O 1
ATOM 2691 N N . GLU A 1 327 ? -10.773 13.634 14.439 1.00 97.38 327 GLU A N 1
ATOM 2692 C CA . GLU A 1 327 ? -9.858 13.108 15.458 1.00 97.38 327 GLU A CA 1
ATOM 2693 C C . GLU A 1 327 ? -8.556 12.639 14.789 1.00 97.38 327 GLU A C 1
ATOM 2695 O O . GLU A 1 327 ? -8.549 12.200 13.637 1.00 97.38 327 GLU A O 1
ATOM 2700 N N . ILE A 1 328 ? -7.444 12.684 15.526 1.00 97.62 328 ILE A N 1
ATOM 2701 C CA . ILE A 1 328 ? -6.219 11.966 15.165 1.00 97.62 328 ILE A CA 1
ATOM 2702 C C . ILE A 1 328 ? -5.998 10.833 16.167 1.00 97.62 328 ILE A C 1
ATOM 2704 O O . ILE A 1 328 ? -5.902 11.054 17.371 1.00 97.62 328 ILE A O 1
ATOM 2708 N N . ILE A 1 329 ? -5.855 9.615 15.658 1.00 98.25 329 ILE A N 1
ATOM 2709 C CA . ILE A 1 329 ? -5.537 8.416 16.432 1.00 98.25 329 ILE A CA 1
ATOM 2710 C C . ILE A 1 329 ? -4.127 7.978 16.041 1.00 98.25 329 ILE A C 1
ATOM 2712 O O . ILE A 1 329 ? -3.889 7.624 14.892 1.00 98.25 329 ILE A O 1
ATOM 2716 N N . THR A 1 330 ? -3.179 7.981 16.976 1.00 97.56 330 THR A N 1
ATOM 2717 C CA . THR A 1 330 ? -1.797 7.525 16.736 1.00 97.56 330 THR A CA 1
ATOM 2718 C C . THR A 1 330 ? -1.515 6.171 17.395 1.00 97.56 330 THR A C 1
ATOM 2720 O O . THR A 1 330 ? -2.376 5.613 18.080 1.00 97.56 330 THR A O 1
ATOM 2723 N N . ILE A 1 331 ? -0.303 5.627 17.215 1.00 96.38 331 ILE A N 1
ATOM 2724 C CA . ILE A 1 331 ? 0.113 4.351 17.828 1.00 96.38 331 ILE A CA 1
ATOM 2725 C C . ILE A 1 331 ? -0.100 4.341 19.357 1.00 96.38 331 ILE A C 1
ATOM 2727 O O . ILE A 1 331 ? -0.683 3.370 19.845 1.00 96.38 331 ILE A O 1
ATOM 2731 N N . PRO A 1 332 ? 0.269 5.389 20.126 1.00 96.94 332 PRO A N 1
ATOM 2732 C CA . PRO A 1 332 ? -0.032 5.454 21.557 1.00 96.94 332 PRO A CA 1
ATOM 2733 C C . PRO A 1 332 ? -1.523 5.303 21.884 1.00 96.94 332 PRO A C 1
ATOM 2735 O O . PRO A 1 332 ? -1.881 4.570 22.808 1.00 96.94 332 PRO A O 1
ATOM 2738 N N . THR A 1 333 ? -2.407 5.943 21.114 1.00 98.12 333 THR A N 1
ATOM 2739 C CA . THR A 1 333 ? -3.860 5.813 21.291 1.00 98.12 333 THR A CA 1
ATOM 2740 C C . THR A 1 333 ? -4.334 4.397 20.971 1.00 98.12 333 THR A C 1
ATOM 2742 O O . THR A 1 333 ? -5.075 3.815 21.761 1.00 98.12 333 THR A O 1
ATOM 2745 N N . LEU A 1 334 ? -3.853 3.795 19.877 1.00 98.00 334 LEU A N 1
ATOM 2746 C CA . LEU A 1 334 ? -4.178 2.408 19.522 1.00 98.00 334 LEU A CA 1
ATOM 2747 C C . LEU A 1 334 ? -3.719 1.416 20.597 1.00 98.00 334 LEU A C 1
ATOM 2749 O O . LEU A 1 334 ? -4.471 0.509 20.936 1.00 98.00 334 LEU A O 1
ATOM 2753 N N . LYS A 1 335 ? -2.534 1.606 21.190 1.00 96.44 335 LYS A N 1
ATOM 2754 C CA . LYS A 1 335 ? -2.048 0.769 22.301 1.00 96.44 335 LYS A CA 1
ATOM 2755 C C . LYS A 1 335 ? -2.942 0.889 23.540 1.00 96.44 335 LYS A C 1
ATOM 2757 O O . LYS A 1 335 ? -3.283 -0.124 24.146 1.00 96.44 335 LYS A O 1
ATOM 2762 N N . LYS A 1 336 ? -3.398 2.100 23.885 1.00 96.88 336 LYS A N 1
ATOM 2763 C CA . LYS A 1 336 ? -4.373 2.317 24.976 1.00 96.88 336 LYS A CA 1
ATOM 2764 C C . LYS A 1 336 ? -5.713 1.623 24.685 1.00 96.88 336 LYS A C 1
ATOM 2766 O O . LYS A 1 336 ? -6.277 0.974 25.569 1.00 96.88 336 LYS A O 1
ATOM 2771 N N . MET A 1 337 ? -6.206 1.721 23.447 1.00 97.62 337 MET A N 1
ATOM 2772 C CA . MET A 1 337 ? -7.422 1.028 23.004 1.00 97.62 337 MET A CA 1
ATOM 2773 C C . MET A 1 337 ? -7.259 -0.496 23.067 1.00 97.62 337 MET A C 1
ATOM 2775 O O . MET A 1 337 ? -8.142 -1.169 23.588 1.00 97.62 337 MET A O 1
ATOM 2779 N N . LEU A 1 338 ? -6.121 -1.031 22.613 1.00 96.69 338 LEU A N 1
ATOM 2780 C CA . LEU A 1 338 ? -5.790 -2.456 22.671 1.00 96.69 338 LEU A CA 1
ATOM 2781 C C . LEU A 1 338 ? -5.844 -2.978 24.111 1.00 96.69 338 LEU A C 1
ATOM 2783 O O . LEU A 1 338 ? -6.579 -3.925 24.377 1.00 96.69 338 LEU A O 1
ATOM 2787 N N . ILE A 1 339 ? -5.146 -2.320 25.044 1.00 95.69 339 ILE A N 1
ATOM 2788 C CA . ILE A 1 339 ? -5.159 -2.687 26.472 1.00 95.69 339 ILE A CA 1
ATOM 2789 C C . ILE A 1 339 ? -6.593 -2.696 27.007 1.00 95.69 339 ILE A C 1
ATOM 2791 O O . ILE A 1 339 ? -7.013 -3.656 27.645 1.00 95.69 339 ILE A O 1
ATOM 2795 N N . THR A 1 340 ? -7.377 -1.666 26.679 1.00 96.44 340 THR A N 1
ATOM 2796 C CA . THR A 1 340 ? -8.782 -1.572 27.100 1.00 96.44 340 THR A CA 1
ATOM 2797 C C . THR A 1 340 ? -9.622 -2.730 26.553 1.00 96.44 340 THR A C 1
ATOM 2799 O O . THR A 1 340 ? -10.441 -3.291 27.280 1.00 96.44 340 THR A O 1
ATOM 2802 N N . ASN A 1 341 ? -9.434 -3.108 25.287 1.00 96.81 341 ASN A N 1
ATOM 2803 C CA . ASN A 1 341 ? -10.158 -4.221 24.671 1.00 96.81 341 ASN A CA 1
ATOM 2804 C C . ASN A 1 341 ? -9.804 -5.557 25.334 1.00 96.81 341 ASN A C 1
ATOM 2806 O O . ASN A 1 341 ? -10.691 -6.372 25.582 1.00 96.81 341 ASN A O 1
ATOM 2810 N N . ILE A 1 342 ? -8.528 -5.752 25.677 1.00 94.00 342 ILE A N 1
ATOM 2811 C CA . ILE A 1 342 ? -8.050 -6.940 26.392 1.00 94.00 342 ILE A CA 1
ATOM 2812 C C . ILE A 1 342 ? -8.672 -7.009 27.787 1.00 94.00 342 ILE A C 1
ATOM 2814 O O . ILE A 1 342 ? -9.201 -8.051 28.162 1.00 94.00 342 ILE A O 1
ATOM 2818 N N . THR A 1 343 ? -8.696 -5.899 28.534 1.00 94.06 343 THR A N 1
ATOM 2819 C CA . THR A 1 343 ? -9.348 -5.839 29.855 1.00 94.06 343 THR A CA 1
ATOM 2820 C C . THR A 1 343 ? -10.846 -6.154 29.780 1.00 94.06 343 THR A C 1
ATOM 2822 O O . THR A 1 343 ? -11.408 -6.697 30.727 1.00 94.06 343 THR A O 1
ATOM 2825 N N . LYS A 1 344 ? -11.498 -5.859 28.649 1.00 95.06 344 LYS A N 1
ATOM 2826 C CA . LYS A 1 344 ? -12.901 -6.223 28.386 1.00 95.06 344 LYS A CA 1
ATOM 2827 C C . LYS A 1 344 ? -13.098 -7.682 27.946 1.00 95.06 344 LYS A C 1
ATOM 2829 O O . LYS A 1 344 ? -14.239 -8.088 27.755 1.00 95.06 344 LYS A O 1
ATOM 2834 N N . GLY A 1 345 ? -12.024 -8.458 27.795 1.00 94.88 345 GLY A N 1
ATOM 2835 C CA . GLY A 1 345 ? -12.073 -9.878 27.447 1.00 94.88 345 GLY A CA 1
ATOM 2836 C C . GLY A 1 345 ? -12.094 -10.186 25.949 1.00 94.88 345 GLY A C 1
ATOM 2837 O O . GLY A 1 345 ? -12.317 -11.334 25.600 1.00 94.88 345 GLY A O 1
ATOM 2838 N N . PHE A 1 346 ? -11.833 -9.212 25.068 1.00 96.50 346 PHE A N 1
ATOM 2839 C CA . PHE A 1 346 ? -11.975 -9.387 23.611 1.00 96.50 346 PHE A CA 1
ATOM 2840 C C . PHE A 1 346 ? -10.757 -9.978 22.890 1.00 96.50 346 PHE A C 1
ATOM 2842 O O . PHE A 1 346 ? -10.707 -9.970 21.662 1.00 96.50 346 PHE A O 1
ATOM 2849 N N . LEU A 1 347 ? -9.729 -10.434 23.611 1.00 95.12 347 LEU A N 1
ATOM 2850 C CA . LEU A 1 347 ? -8.466 -10.844 22.988 1.00 95.12 347 LEU A CA 1
ATOM 2851 C C . LEU A 1 347 ? -8.656 -12.002 21.993 1.00 95.12 347 LEU A C 1
ATOM 2853 O O . LEU A 1 347 ? -8.123 -11.949 20.885 1.00 95.12 347 LEU A O 1
ATOM 2857 N N . THR A 1 348 ? -9.441 -13.017 22.358 1.00 95.25 348 THR A N 1
ATOM 2858 C CA . THR A 1 348 ? -9.706 -14.185 21.504 1.00 95.25 348 THR A CA 1
ATOM 2859 C C . THR A 1 348 ? -10.439 -13.781 20.227 1.00 95.25 348 THR A C 1
ATOM 2861 O O . THR A 1 348 ? -10.009 -14.119 19.125 1.00 95.25 348 THR A O 1
ATOM 2864 N N . GLU A 1 349 ? -11.506 -12.996 20.354 1.00 96.19 349 GLU A N 1
ATOM 2865 C CA . GLU A 1 349 ? -12.320 -12.544 19.230 1.00 96.19 349 GLU A CA 1
ATOM 2866 C C . GLU A 1 349 ? -11.556 -11.562 18.332 1.00 96.19 349 GLU A C 1
ATOM 2868 O O . GLU A 1 349 ? -11.768 -11.525 17.118 1.00 96.19 349 GLU A O 1
ATOM 2873 N N . MET A 1 350 ? -10.630 -10.785 18.900 1.00 96.44 350 MET A N 1
ATOM 2874 C CA . MET A 1 350 ? -9.705 -9.957 18.129 1.00 96.44 350 MET A CA 1
ATOM 2875 C C . MET A 1 350 ? -8.748 -10.808 17.290 1.00 96.44 350 MET A C 1
ATOM 2877 O O . MET A 1 350 ? -8.555 -10.495 16.118 1.00 96.44 350 MET A O 1
ATOM 2881 N N . VAL A 1 351 ? -8.172 -11.884 17.840 1.00 95.56 351 VAL A N 1
ATOM 2882 C CA . VAL A 1 351 ? -7.310 -12.806 17.073 1.00 95.56 351 VAL A CA 1
ATOM 2883 C C . VAL A 1 351 ? -8.096 -13.479 15.946 1.00 95.56 351 VAL A C 1
ATOM 2885 O O . VAL A 1 351 ? -7.620 -13.532 14.811 1.00 95.56 351 VAL A O 1
ATOM 2888 N N . ASP A 1 352 ? -9.321 -13.929 16.222 1.00 95.31 352 ASP A N 1
ATOM 2889 C CA . ASP A 1 352 ? -10.201 -14.501 15.199 1.00 95.31 352 ASP A CA 1
ATOM 2890 C C . ASP A 1 352 ? -10.521 -13.496 14.088 1.00 95.31 352 ASP A C 1
ATOM 2892 O O . ASP A 1 352 ? -10.428 -13.821 12.902 1.00 95.31 352 ASP A O 1
ATOM 2896 N N . GLU A 1 353 ? -10.835 -12.253 14.455 1.00 95.38 353 GLU A N 1
ATOM 2897 C CA . GLU A 1 353 ? -11.083 -11.188 13.490 1.00 95.38 353 GLU A CA 1
ATOM 2898 C C . GLU A 1 353 ? -9.832 -10.880 12.656 1.00 95.38 353 GLU A C 1
ATOM 2900 O O . GLU A 1 353 ? -9.945 -10.730 11.442 1.00 95.38 353 GLU A O 1
ATOM 2905 N N . LEU A 1 354 ? -8.639 -10.827 13.260 1.00 94.31 354 LEU A N 1
ATOM 2906 C CA . LEU A 1 354 ? -7.383 -10.617 12.528 1.00 94.31 354 LEU A CA 1
ATOM 2907 C C . LEU A 1 354 ? -7.193 -11.684 11.444 1.00 94.31 354 LEU A C 1
ATOM 2909 O O . LEU A 1 354 ? -6.891 -11.339 10.301 1.00 94.31 354 LEU A O 1
ATOM 2913 N N . ILE A 1 355 ? -7.433 -12.959 11.767 1.00 92.94 355 ILE A N 1
ATOM 2914 C CA . ILE A 1 355 ? -7.341 -14.070 10.806 1.00 92.94 355 ILE A CA 1
ATOM 2915 C C . ILE A 1 355 ? -8.348 -13.884 9.665 1.00 92.94 355 ILE A C 1
ATOM 2917 O O . ILE A 1 355 ? -7.975 -13.992 8.495 1.00 92.94 355 ILE A O 1
ATOM 2921 N N . VAL A 1 356 ? -9.608 -13.565 9.980 1.00 92.38 356 VAL A N 1
ATOM 2922 C CA . VAL A 1 356 ? -10.658 -13.333 8.972 1.00 92.38 356 VAL A CA 1
ATOM 2923 C C . VAL A 1 356 ? -10.293 -12.167 8.052 1.00 92.38 356 VAL A C 1
ATOM 2925 O O . VAL A 1 356 ? -10.401 -12.280 6.831 1.00 92.38 356 VAL A O 1
ATOM 2928 N N . GLN A 1 357 ? -9.814 -11.056 8.612 1.00 89.06 357 GLN A N 1
ATOM 2929 C CA . GLN A 1 357 ? -9.432 -9.881 7.831 1.00 89.06 357 GLN A CA 1
ATOM 2930 C C . GLN A 1 357 ? -8.212 -10.148 6.943 1.00 89.06 357 GLN A C 1
ATOM 2932 O O . GLN A 1 357 ? -8.165 -9.655 5.814 1.00 89.06 357 GLN A O 1
ATOM 2937 N N . CYS A 1 358 ? -7.262 -10.971 7.397 1.00 85.06 358 CYS A N 1
ATOM 2938 C CA . CYS A 1 358 ? -6.159 -11.435 6.556 1.00 85.06 358 CYS A CA 1
ATOM 2939 C C . CYS A 1 358 ? -6.672 -12.289 5.393 1.00 85.06 358 CYS A C 1
ATOM 2941 O O . CYS A 1 358 ? -6.370 -12.000 4.239 1.00 85.06 358 CYS A O 1
ATOM 2943 N N . LYS A 1 359 ? -7.521 -13.283 5.657 1.00 85.31 359 LYS A N 1
ATOM 2944 C CA . LYS A 1 359 ? -8.103 -14.120 4.596 1.00 85.31 359 LYS A CA 1
ATOM 2945 C C . LYS A 1 359 ? -8.794 -13.298 3.506 1.00 85.31 359 LYS A C 1
ATOM 2947 O O . LYS A 1 359 ? -8.495 -13.453 2.322 1.00 85.31 359 LYS A O 1
ATOM 2952 N N . VAL A 1 360 ? -9.644 -12.351 3.907 1.00 81.75 360 VAL A N 1
ATOM 2953 C CA . VAL A 1 360 ? -10.368 -11.459 2.984 1.00 81.75 360 VAL A CA 1
ATOM 2954 C C . VAL A 1 360 ? -9.423 -10.553 2.199 1.00 81.75 360 VAL A C 1
ATOM 2956 O O . VAL A 1 360 ? -9.637 -10.295 1.011 1.00 81.75 360 VAL A O 1
ATOM 2959 N N . GLU A 1 361 ? -8.387 -10.018 2.841 1.00 75.88 361 GLU A N 1
ATOM 2960 C CA . GLU A 1 361 ? -7.505 -9.078 2.164 1.00 75.88 361 GLU A CA 1
ATOM 2961 C C . GLU A 1 361 ? -6.639 -9.742 1.098 1.00 75.88 361 GLU A C 1
ATOM 2963 O O . GLU A 1 361 ? -6.426 -9.153 0.032 1.00 75.88 361 GLU A O 1
ATOM 2968 N N . TYR A 1 362 ? -6.188 -10.958 1.386 1.00 70.38 362 TYR A N 1
ATOM 2969 C CA . TYR A 1 362 ? -5.225 -11.688 0.574 1.00 70.38 362 TYR A CA 1
ATOM 2970 C C . TYR A 1 362 ? -5.862 -12.788 -0.281 1.00 70.38 362 TYR A C 1
ATOM 2972 O O . TYR A 1 362 ? -5.153 -13.471 -1.012 1.00 70.38 362 TYR A O 1
ATOM 2980 N N . ASN A 1 363 ? -7.196 -12.886 -0.260 1.00 70.12 363 ASN A N 1
ATOM 2981 C CA . ASN A 1 363 ? -7.984 -13.845 -1.032 1.00 70.12 363 ASN A CA 1
ATOM 2982 C C . ASN A 1 363 ? -7.571 -15.300 -0.754 1.00 70.12 363 ASN A C 1
ATOM 2984 O O . ASN A 1 363 ? -7.317 -16.076 -1.674 1.00 70.12 363 ASN A O 1
ATOM 2988 N N . ILE A 1 364 ? -7.473 -15.626 0.534 1.00 69.88 364 ILE A N 1
ATOM 2989 C CA . ILE A 1 364 ? -7.148 -16.957 1.048 1.00 69.88 364 ILE A CA 1
ATOM 2990 C C . ILE A 1 364 ? -8.429 -17.544 1.633 1.00 69.88 364 ILE A C 1
ATOM 2992 O O . ILE A 1 364 ? -9.109 -16.864 2.404 1.00 69.88 364 ILE A O 1
ATOM 2996 N N . GLU A 1 365 ? -8.760 -18.778 1.254 1.00 56.56 365 GLU A N 1
ATOM 2997 C CA . GLU A 1 365 ? -9.947 -19.490 1.753 1.00 56.56 365 GLU A CA 1
ATOM 2998 C C . GLU A 1 365 ? -9.826 -19.897 3.232 1.00 56.56 365 GLU A C 1
ATOM 3000 O O . GLU A 1 365 ? -8.738 -20.286 3.720 1.00 56.56 365 GLU A O 1
#

Secondary structure (DSSP, 8-state):
---HHHHHHHHHS-HHHHHHHHHH-HHHHHHHHHHTTTTS-TTS---HHHHHHHHHHHHHHHHTTTTSTTS-GGG---EEHHHHHHHHHHSTT-TT--THIIIIIHHHHHHHHHTTT-S--SEEEETTTTEEEE-GGGTEEEETTEEEE-HHHHHHHHHHHHHHHHHHHHHHHHHHHHHHHHTTT-HHHHHHHHHHTTSTTS-HHHHHHHHHHHHHHHHTT-EEEE-STT---EEEE-EEEEPP--SSSS----EEEETTTEEEEEES---HHHHHHHHHHTTT--EEEEE--SS-HHHHHHHHHHHHHHH---HHHHHHHHTTEEEEEEHHHHHHHHHHHHHTT-HHHHHHHHHHHHHHHHT--

Solvent-accessible surface area (backbone atoms only — not comparable to full-atom values): 20406 Å² total; per-residue (Å²): 129,80,59,66,63,57,53,55,32,48,75,78,32,57,70,70,53,26,50,49,55,48,76,73,25,68,52,56,50,45,49,52,68,48,50,46,37,75,83,40,54,12,65,38,71,76,42,54,52,44,53,36,44,50,37,53,34,41,52,48,43,51,75,73,45,53,80,41,90,86,47,68,65,90,76,58,85,49,48,47,51,70,58,50,54,49,53,37,32,72,39,87,95,16,67,86,60,67,65,54,26,69,70,46,52,37,40,57,53,50,40,76,76,34,58,94,78,44,92,77,54,61,64,44,73,41,85,88,81,41,21,36,38,54,36,59,79,65,31,50,42,80,57,87,98,42,78,46,71,45,51,66,58,56,42,50,50,53,50,54,52,51,50,58,52,49,50,58,48,50,52,53,52,52,48,52,59,53,42,64,76,35,40,90,83,44,46,66,64,45,54,53,52,60,55,54,44,54,39,62,54,30,45,50,67,54,32,52,54,52,52,49,51,38,51,29,56,58,36,51,84,39,68,49,74,48,57,65,94,85,45,75,76,44,78,46,60,35,44,60,41,78,50,69,90,64,97,63,73,102,69,67,66,38,33,42,26,39,85,83,69,46,36,31,35,77,41,61,68,72,56,42,70,60,56,50,53,52,29,57,76,52,74,55,46,59,32,28,36,41,35,50,39,92,47,57,41,67,62,51,49,51,51,25,50,53,58,40,56,78,75,47,90,51,68,69,64,51,48,54,56,59,68,18,55,67,44,63,41,16,35,58,52,50,52,54,37,39,54,51,30,44,76,72,64,42,54,63,62,46,52,53,47,51,52,52,52,47,25,68,74,70,74,48,134

Sequence (365 aa):
MKNFIIDILDDHFTEDIAKQVYTSSYLLQYLDKKTKSVNRSSKARGSYANLYAIYVLIEDYIKKGFLDKTTDYSTYDGLIFTEALRRIRELPFGAKIQNHALNNRCNDEFRKFFNTYTNEVPIIRNLVTKRYWINETLLKIDIGDQVINIAPICNEIVEKYVDLKMINFNTFFDDLIGLKKIVATNPDSVVEYVSELLNPNSDARIFEIVSYVIIKYHFITQKITYSINDEKEHSVPLMVYKVGRTNANDGGIDYIMKPLGRIFQVTEVLDFRKYFLDIDKLIHYPITFVVKQDIEPTKAMERIVNDAQINYSDPSILNSYISSFEEIITIPTLKKMLITNITKGFLTEMVDELIVQCKVEYNIE